Protein AF-A0A9P9EKL1-F1 (afdb_monomer_lite)

Foldseek 3Di:
DDDDDPDDDPDPPPPPDPPPPPQDPVRVVVVVVVVVVVCVVVVVVCQVVLLVVLQVVLLVLLVVLVVQLVDPPCLLVSLLVLLCCCVPALLNPPHCNLVDDPVSNLVSLVSSLVSNQSSLLVVLVVDDPPDDPCVSCVSSVVSLVVSLVSQQVSLVVSVVVVVVPPPPPPCVVVPPPDRSSSCRRSPLNVVLSVLSVVLVVLLNVLCVVCVPVDDPVVSLVVSQVVCVVVVGDHDRSCCVSPPPPPVVPD

pLDDT: mean 77.64, std 18.32, range [33.09, 96.25]

Sequence (250 aa):
MPRFHHEYYDSIPHSPRPLRLGLSPTETNLARQNAECYAQFSGLDQIPRIYQTLIQHTASFADSVKQLTRLPQSFQHAAALLVDFTINVLLGPNSCFHHMLNGQRAHIYWLLDEAMLHVCLDEWEKLDDTTSWLESIEPLVAKLVVGIAVSGHMADENYTALLQKDMPTILSVVREDCYSSNLWYFEKSRRFLEESVEMYGVRSKVNGCVQGRLPREIVDIVVDEVLIHEKGVPGSLRSRYMPKGKAAMK

Secondary structure (DSSP, 8-state):
-------S-S----PPPP---PPPHHHHHHHHHHHHHHHHHTTGGGHHHHHHHHHHHHHHHHHHHHHHTTSTT-HHHHHHHHHHIIIIIISSTT-GGGGS-HHHHHHHHHHHHHHHHHHHHHHHHH--TTS-HHHHHHHHHHHHHHHHHHHHHHHHHHHHHHHTTS-TTTTTTSTTTS--HHHHTTHHHHHHHHHHHHHHHHHHHHHHHHTT-S-HHHHHHHHHHHHHHHT---S-HHHHHS--GGGGG-

Radius of gyration: 26.46 Å; chains: 1; bounding box: 66×37×85 Å

Organism: NCBI:txid256645

Structure (mmCIF, N/CA/C/O backbone):
data_AF-A0A9P9EKL1-F1
#
_entry.id   AF-A0A9P9EKL1-F1
#
loop_
_atom_site.group_PDB
_atom_site.id
_atom_site.type_symbol
_atom_site.label_atom_id
_atom_site.label_alt_id
_atom_site.label_comp_id
_atom_site.label_asym_id
_atom_site.label_entity_id
_atom_site.label_seq_id
_atom_site.pdbx_PDB_ins_code
_atom_site.Cartn_x
_atom_site.Cartn_y
_atom_site.Cartn_z
_atom_site.occupancy
_atom_site.B_iso_or_equiv
_atom_site.auth_seq_id
_atom_site.auth_comp_id
_atom_site.auth_asym_id
_atom_site.auth_atom_id
_atom_site.pdbx_PDB_model_num
ATOM 1 N N . MET A 1 1 ? 43.287 -8.406 44.230 1.00 41.69 1 MET A N 1
ATOM 2 C CA . MET A 1 1 ? 42.652 -7.848 45.446 1.00 41.69 1 MET A CA 1
ATOM 3 C C . MET A 1 1 ? 42.554 -6.347 45.240 1.00 41.69 1 MET A C 1
ATOM 5 O O . MET A 1 1 ? 43.564 -5.767 44.869 1.00 41.69 1 MET A O 1
ATOM 9 N N . PRO A 1 2 ? 41.342 -5.783 45.309 1.00 33.16 2 PRO A N 1
ATOM 10 C CA . PRO A 1 2 ? 40.700 -5.529 46.593 1.00 33.16 2 PRO A CA 1
ATOM 11 C C . PRO A 1 2 ? 39.385 -6.290 46.773 1.00 33.16 2 PRO A C 1
ATOM 13 O O . PRO A 1 2 ? 38.649 -6.549 45.827 1.00 33.16 2 PRO A O 1
ATOM 16 N N . ARG A 1 3 ? 39.156 -6.680 48.028 1.00 40.62 3 ARG A N 1
ATOM 17 C CA . ARG A 1 3 ? 37.912 -7.226 48.565 1.00 40.62 3 ARG A CA 1
ATOM 18 C C . ARG A 1 3 ? 36.935 -6.070 48.755 1.00 40.62 3 ARG A C 1
ATOM 20 O O . ARG A 1 3 ? 37.278 -5.125 49.457 1.00 40.62 3 ARG A O 1
ATOM 27 N N . PHE A 1 4 ? 35.732 -6.181 48.207 1.00 34.66 4 PHE A N 1
ATOM 28 C CA . PHE A 1 4 ? 34.594 -5.399 48.675 1.00 34.66 4 PHE A CA 1
ATOM 29 C C . PHE A 1 4 ? 33.510 -6.360 49.152 1.00 34.66 4 PHE A C 1
ATOM 31 O O . PHE A 1 4 ? 32.894 -7.080 48.376 1.00 34.66 4 PHE A O 1
ATOM 38 N N . HIS A 1 5 ? 33.438 -6.415 50.479 1.00 35.66 5 HIS A N 1
ATOM 39 C CA . HIS A 1 5 ? 32.386 -6.893 51.364 1.00 35.66 5 HIS A CA 1
ATOM 40 C C . HIS A 1 5 ? 31.080 -7.369 50.701 1.00 35.66 5 HIS A C 1
ATOM 42 O O . HIS A 1 5 ? 30.232 -6.578 50.297 1.00 35.66 5 HIS A O 1
ATOM 48 N N . HIS A 1 6 ? 30.897 -8.692 50.707 1.00 39.91 6 HIS A N 1
ATOM 49 C CA . HIS A 1 6 ? 29.591 -9.304 50.934 1.00 39.91 6 HIS A CA 1
ATOM 50 C C . HIS A 1 6 ? 29.197 -9.011 52.378 1.00 39.91 6 HIS A C 1
ATOM 52 O O . HIS A 1 6 ? 29.805 -9.594 53.261 1.00 39.91 6 HIS A O 1
ATOM 58 N N . GLU A 1 7 ? 28.260 -8.094 52.601 1.00 40.28 7 GLU A N 1
ATOM 59 C CA . GLU A 1 7 ? 27.460 -7.946 53.830 1.00 40.28 7 GLU A CA 1
ATOM 60 C C . GLU A 1 7 ? 26.719 -6.612 53.710 1.00 40.28 7 GLU A C 1
ATOM 62 O O . GLU A 1 7 ? 27.273 -5.596 54.090 1.00 40.28 7 GLU A O 1
ATOM 67 N N . TYR A 1 8 ? 25.539 -6.582 53.077 1.00 38.28 8 TYR A N 1
ATOM 68 C CA . TYR A 1 8 ? 24.487 -5.556 53.271 1.00 38.28 8 TYR A CA 1
ATOM 69 C C . TYR A 1 8 ? 23.270 -5.861 52.371 1.00 38.28 8 TYR A C 1
ATOM 71 O O . TYR A 1 8 ? 22.828 -5.028 51.590 1.00 38.28 8 TYR A O 1
ATOM 79 N N . TYR A 1 9 ? 22.728 -7.082 52.429 1.00 34.53 9 TYR A N 1
ATOM 80 C CA . TYR A 1 9 ? 21.387 -7.372 51.881 1.00 34.53 9 TYR A CA 1
ATOM 81 C C . TYR A 1 9 ? 20.559 -8.325 52.760 1.00 34.53 9 TYR A C 1
ATOM 83 O O . TYR A 1 9 ? 19.501 -8.780 52.343 1.00 34.53 9 TYR A O 1
ATOM 91 N N . ASP A 1 10 ? 20.971 -8.559 54.008 1.00 38.25 10 ASP A N 1
ATOM 92 C CA . ASP A 1 10 ? 20.169 -9.298 54.988 1.00 38.25 10 ASP A CA 1
ATOM 93 C C . ASP A 1 10 ? 19.417 -8.325 55.892 1.00 38.25 10 ASP A C 1
ATOM 95 O O . ASP A 1 10 ? 19.785 -8.137 57.048 1.00 38.25 10 ASP A O 1
ATOM 99 N N . SER A 1 11 ? 18.411 -7.635 55.342 1.00 43.53 11 SER A N 1
ATOM 100 C CA . SER A 1 11 ? 17.228 -7.115 56.065 1.00 43.53 11 SER A CA 1
ATOM 101 C C . SER A 1 11 ? 16.395 -6.172 55.188 1.00 43.53 11 SER A C 1
ATOM 103 O O . SER A 1 11 ? 16.210 -4.996 55.488 1.00 43.53 11 SER A O 1
ATOM 105 N N . ILE A 1 12 ? 15.814 -6.701 54.108 1.00 37.09 12 ILE A N 1
ATOM 106 C CA . ILE A 1 12 ? 14.564 -6.122 53.601 1.00 37.09 12 ILE A CA 1
ATOM 107 C C . ILE A 1 12 ? 13.452 -6.797 54.410 1.00 37.09 12 ILE A C 1
ATOM 109 O O . ILE A 1 12 ? 13.316 -8.020 54.308 1.00 37.09 12 ILE A O 1
ATOM 113 N N . PRO A 1 13 ? 12.677 -6.074 55.240 1.00 38.78 13 PRO A N 1
ATOM 114 C CA . PRO A 1 13 ? 11.534 -6.677 55.904 1.00 38.78 13 PRO A CA 1
ATOM 115 C C . PRO A 1 13 ? 10.632 -7.247 54.813 1.00 38.78 13 PRO A C 1
ATOM 117 O O . PRO A 1 13 ? 10.231 -6.524 53.899 1.00 38.78 13 PRO A O 1
ATOM 120 N N . HIS A 1 14 ? 10.370 -8.556 54.873 1.00 37.94 14 HIS A N 1
ATOM 121 C CA . HIS A 1 14 ? 9.409 -9.205 53.997 1.00 37.94 14 HIS A CA 1
ATOM 122 C C . HIS A 1 14 ? 8.114 -8.401 54.055 1.00 37.94 14 HIS A C 1
ATOM 124 O O . HIS A 1 14 ? 7.400 -8.429 55.057 1.00 37.94 14 HIS A O 1
ATOM 130 N N . SER A 1 15 ? 7.841 -7.656 52.983 1.00 35.53 15 SER A N 1
ATOM 131 C CA . SER A 1 15 ? 6.551 -7.020 52.788 1.00 35.53 15 SER A CA 1
ATOM 132 C C . SER A 1 15 ? 5.508 -8.126 52.960 1.00 35.53 15 SER A C 1
ATOM 134 O O . SER A 1 15 ? 5.674 -9.191 52.345 1.00 35.53 15 SER A O 1
ATOM 136 N N . PRO A 1 16 ? 4.514 -7.968 53.852 1.00 39.78 16 PRO A N 1
ATOM 137 C CA . PRO A 1 16 ? 3.531 -9.010 54.072 1.00 39.78 16 PRO A CA 1
ATOM 138 C C . PRO A 1 16 ? 2.920 -9.338 52.715 1.00 39.78 16 PRO A C 1
ATOM 140 O O . PRO A 1 16 ? 2.410 -8.451 52.029 1.00 39.78 16 PRO A O 1
ATOM 143 N N . ARG A 1 17 ? 3.039 -10.607 52.298 1.00 40.53 17 ARG A N 1
ATOM 144 C CA . ARG A 1 17 ? 2.360 -11.104 51.097 1.00 40.53 17 ARG A CA 1
ATOM 145 C C . ARG A 1 17 ? 0.921 -10.598 51.179 1.00 40.53 17 ARG A C 1
ATOM 147 O O . ARG A 1 17 ? 0.293 -10.859 52.209 1.00 40.53 17 ARG A O 1
ATOM 154 N N . PRO A 1 18 ? 0.399 -9.884 50.166 1.00 41.22 18 PRO A N 1
ATOM 155 C CA . PRO A 1 18 ? -0.991 -9.478 50.199 1.00 41.22 18 PRO A CA 1
ATOM 156 C C . PRO A 1 18 ? -1.803 -10.755 50.367 1.00 41.22 18 PRO A C 1
ATOM 158 O O . PRO A 1 18 ? -1.702 -11.677 49.550 1.00 41.22 18 PRO A O 1
ATOM 161 N N . LEU A 1 19 ? -2.529 -10.844 51.482 1.00 41.00 19 LEU A N 1
ATOM 162 C CA . LEU A 1 19 ? -3.529 -11.872 51.698 1.00 41.00 19 LEU A CA 1
ATOM 163 C C . LEU A 1 19 ? -4.465 -11.777 50.496 1.00 41.00 19 LEU A C 1
ATOM 165 O O . LEU A 1 19 ? -5.273 -10.854 50.407 1.00 41.00 19 LEU A O 1
ATOM 169 N N . ARG A 1 20 ? -4.320 -12.692 49.531 1.00 47.03 20 ARG A N 1
ATOM 170 C CA . ARG A 1 20 ? -5.335 -12.912 48.505 1.00 47.03 20 ARG A CA 1
ATOM 171 C C . ARG A 1 20 ? -6.530 -13.509 49.234 1.00 47.03 20 ARG A C 1
ATOM 173 O O . ARG A 1 20 ? -6.693 -14.724 49.279 1.00 47.03 20 ARG A O 1
ATOM 180 N N . LEU A 1 21 ? -7.320 -12.642 49.860 1.00 54.34 21 LEU A N 1
ATOM 181 C CA . LEU A 1 21 ? -8.700 -12.934 50.191 1.00 54.34 21 LEU A CA 1
ATOM 182 C C . LEU A 1 21 ? -9.349 -13.295 48.857 1.00 54.34 21 LEU A C 1
ATOM 184 O O . LEU A 1 21 ? -9.511 -12.443 47.984 1.00 54.34 21 LEU A O 1
ATOM 188 N N . GLY A 1 22 ? -9.581 -14.591 48.650 1.00 57.38 22 GLY A N 1
ATOM 189 C CA . GLY A 1 22 ? -10.378 -15.048 47.527 1.00 57.38 22 GLY A CA 1
ATOM 190 C C . GLY A 1 22 ? -11.726 -14.360 47.644 1.00 57.38 22 GLY A C 1
ATOM 191 O O . GLY A 1 22 ? -12.385 -14.504 48.672 1.00 57.38 22 GLY A O 1
ATOM 192 N N . LEU A 1 23 ? -12.081 -13.567 46.634 1.00 61.28 23 LEU A N 1
ATOM 193 C CA . LEU A 1 23 ? -13.380 -12.911 46.580 1.00 61.28 23 LEU A CA 1
ATOM 194 C C . LEU A 1 23 ? -14.449 -13.979 46.788 1.00 61.28 23 LEU A C 1
ATOM 196 O O . LEU A 1 23 ? -14.433 -15.029 46.136 1.00 61.28 23 LEU A O 1
ATOM 200 N N . SER A 1 24 ? -15.373 -13.724 47.706 1.00 75.12 24 SER A N 1
ATOM 201 C CA . SER A 1 24 ? -16.544 -14.571 47.851 1.00 75.12 24 SER A CA 1
ATOM 202 C C . SER A 1 24 ? -17.307 -14.629 46.515 1.00 75.12 24 SER A C 1
ATOM 204 O O . SER A 1 24 ? -17.196 -13.721 45.676 1.00 75.12 24 SER A O 1
ATOM 206 N N . PRO A 1 25 ? -18.114 -15.676 46.279 1.00 76.12 25 PRO A N 1
ATOM 207 C CA . PRO A 1 25 ? -18.938 -15.764 45.074 1.00 76.12 25 PRO A CA 1
ATOM 208 C C . PRO A 1 25 ? -19.798 -14.509 44.859 1.00 76.12 25 PRO A 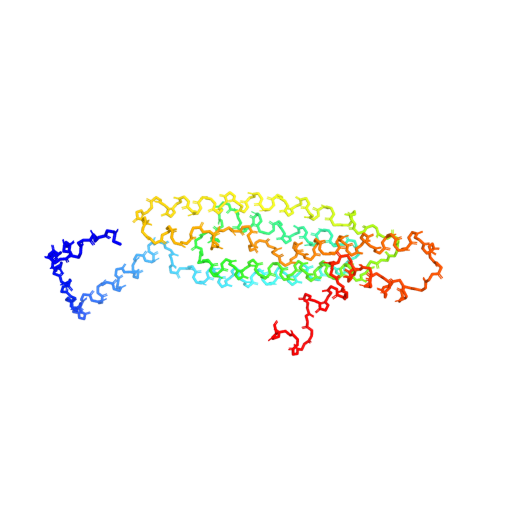C 1
ATOM 210 O O . PRO A 1 25 ? -19.973 -14.056 43.730 1.00 76.12 25 PRO A O 1
ATOM 213 N N . THR A 1 26 ? -20.270 -13.903 45.950 1.00 75.88 26 THR A N 1
ATOM 214 C CA . THR A 1 26 ? -21.065 -12.671 45.956 1.00 75.88 26 THR A CA 1
ATOM 215 C C . THR A 1 26 ? -20.256 -11.454 45.505 1.00 75.88 26 THR A C 1
ATOM 217 O O . THR A 1 26 ? -20.720 -10.695 44.658 1.00 75.88 26 THR A O 1
ATOM 220 N N . GLU A 1 27 ? -19.030 -11.285 46.005 1.00 75.38 27 GLU A N 1
ATOM 221 C CA . GLU A 1 27 ? -18.144 -10.175 45.619 1.00 75.38 27 GLU A CA 1
ATOM 222 C C . GLU A 1 27 ? -17.671 -10.300 44.167 1.00 75.38 27 GLU A C 1
ATOM 224 O O . GLU A 1 27 ? -17.586 -9.304 43.452 1.00 75.38 27 GLU A O 1
ATOM 229 N N . THR A 1 28 ? -17.443 -11.527 43.696 1.00 76.00 28 THR A N 1
ATOM 230 C CA . THR A 1 28 ? -17.096 -11.795 42.292 1.00 76.00 28 THR A CA 1
ATOM 231 C C . THR A 1 28 ? -18.265 -11.440 41.366 1.00 76.00 28 THR A C 1
ATOM 233 O O . THR A 1 28 ? -18.070 -10.858 40.299 1.00 76.00 28 THR A O 1
ATOM 236 N N . ASN A 1 29 ? -19.498 -11.745 41.781 1.00 80.50 29 ASN A N 1
ATOM 237 C CA . ASN A 1 29 ? -20.696 -11.443 41.000 1.00 80.50 29 ASN A CA 1
ATOM 238 C C . ASN A 1 29 ? -20.993 -9.933 40.967 1.00 80.50 29 ASN A C 1
ATOM 240 O O . ASN A 1 29 ? -21.319 -9.406 39.907 1.00 80.50 29 ASN A O 1
ATOM 244 N N . LEU A 1 30 ? -20.799 -9.228 42.087 1.00 77.12 30 LEU A N 1
ATOM 245 C CA . LEU A 1 30 ? -20.884 -7.764 42.158 1.00 77.12 30 LEU A CA 1
ATOM 246 C C . LEU A 1 30 ? -19.821 -7.081 41.291 1.00 77.12 30 LEU A C 1
ATOM 248 O O . LEU A 1 30 ? -20.141 -6.159 40.547 1.00 77.12 30 LEU A O 1
ATOM 252 N N . ALA A 1 31 ? -18.570 -7.548 41.333 1.00 74.25 31 ALA A N 1
ATOM 253 C CA . ALA A 1 31 ? -17.506 -7.019 40.481 1.00 74.25 31 ALA A CA 1
ATOM 254 C C . ALA A 1 31 ? -17.825 -7.208 38.989 1.00 74.25 31 ALA A C 1
ATOM 256 O O . ALA A 1 31 ? -17.645 -6.281 38.200 1.00 74.25 31 ALA A O 1
ATOM 257 N N . ARG A 1 32 ? -18.363 -8.375 38.610 1.00 77.06 32 ARG A N 1
ATOM 258 C CA . ARG A 1 32 ? -18.820 -8.650 37.241 1.00 77.06 32 ARG A CA 1
ATOM 259 C C . ARG A 1 32 ? -19.976 -7.734 36.828 1.0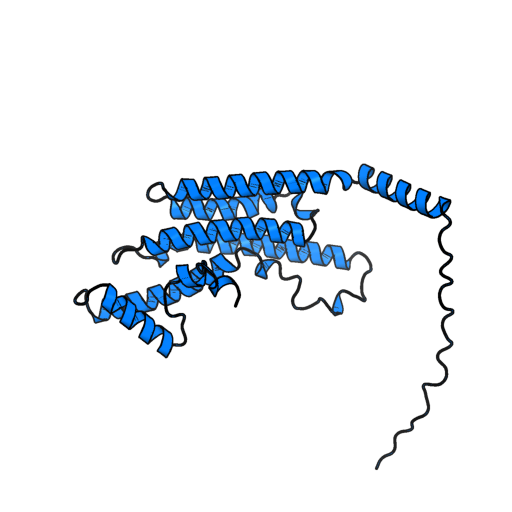0 77.06 32 ARG A C 1
ATOM 261 O O . ARG A 1 32 ? -19.902 -7.134 35.764 1.00 77.06 32 ARG A O 1
ATOM 268 N N . GLN A 1 33 ? -21.001 -7.581 37.666 1.00 80.25 33 GLN A N 1
ATOM 269 C CA . GLN A 1 33 ? -22.140 -6.694 37.392 1.00 80.25 33 GLN A CA 1
ATOM 270 C C . GLN A 1 33 ? -21.719 -5.228 37.272 1.00 80.25 33 GLN A C 1
ATOM 272 O O . GLN A 1 33 ? -22.174 -4.531 36.371 1.00 80.25 33 GLN A O 1
ATOM 277 N N . ASN A 1 34 ? -20.816 -4.762 38.135 1.00 77.38 34 ASN A N 1
ATOM 278 C CA . ASN A 1 34 ? -20.280 -3.405 38.058 1.00 77.38 34 ASN A CA 1
ATOM 279 C C . ASN A 1 34 ? -19.464 -3.198 36.778 1.00 77.38 34 ASN A C 1
ATOM 281 O O . ASN A 1 34 ? -19.585 -2.148 36.153 1.00 77.38 34 ASN A O 1
ATOM 285 N N . ALA A 1 35 ? -18.678 -4.195 36.362 1.00 70.75 35 ALA A N 1
ATOM 286 C CA . ALA A 1 35 ? -17.953 -4.153 35.096 1.00 70.75 35 ALA A CA 1
ATOM 287 C C . ALA A 1 35 ? -18.904 -4.144 33.884 1.00 70.75 35 ALA A C 1
ATOM 289 O O . ALA A 1 35 ? -18.685 -3.376 32.953 1.00 70.75 35 ALA A O 1
ATOM 290 N N . GLU A 1 36 ? -19.977 -4.940 33.910 1.00 71.12 36 GLU A N 1
ATOM 291 C CA . GLU A 1 36 ? -21.012 -4.973 32.865 1.00 71.12 36 GLU A CA 1
ATOM 292 C C . GLU A 1 36 ? -21.777 -3.645 32.776 1.00 71.12 36 GLU A C 1
ATOM 294 O O . GLU A 1 36 ? -21.891 -3.077 31.690 1.00 71.12 36 GLU A O 1
ATOM 299 N N . CYS A 1 37 ? -22.228 -3.099 33.910 1.00 74.00 37 CYS A N 1
ATOM 300 C CA . CYS A 1 37 ? -22.855 -1.778 33.973 1.00 74.00 37 CYS A CA 1
ATOM 301 C C . CYS A 1 37 ? -21.902 -0.694 33.472 1.00 74.00 37 CYS A C 1
ATOM 303 O O . CYS A 1 37 ? -22.285 0.123 32.640 1.00 74.00 37 CYS A O 1
ATOM 305 N N . TYR A 1 38 ? -20.651 -0.687 33.941 1.00 68.06 38 TYR A N 1
ATOM 306 C CA . TYR A 1 38 ? -19.662 0.288 33.497 1.00 68.06 38 TYR A CA 1
ATOM 307 C C . TYR A 1 38 ? -19.437 0.197 31.987 1.00 68.06 38 TYR A C 1
ATOM 309 O O . TYR A 1 38 ? -19.448 1.229 31.321 1.00 68.06 38 TYR A O 1
ATOM 317 N N . ALA A 1 39 ? -19.300 -1.012 31.434 1.00 66.06 39 ALA A N 1
ATOM 318 C CA . ALA A 1 39 ? -19.143 -1.229 29.999 1.00 66.06 39 ALA A CA 1
ATOM 319 C C . ALA A 1 39 ? -20.343 -0.709 29.190 1.00 66.06 39 ALA A C 1
ATOM 321 O O . ALA A 1 39 ? -20.132 -0.082 28.157 1.00 66.06 39 ALA A O 1
ATOM 322 N N . GLN A 1 40 ? -21.574 -0.894 29.677 1.00 73.81 40 GLN A N 1
ATOM 323 C CA . GLN A 1 40 ? -22.785 -0.345 29.051 1.00 73.81 40 GLN A CA 1
ATOM 324 C C . GLN A 1 40 ? -22.842 1.186 29.130 1.00 73.81 40 GLN A C 1
ATOM 326 O O . GLN A 1 40 ? -23.100 1.847 28.127 1.00 73.81 40 GLN A O 1
ATOM 331 N N . PHE A 1 41 ? -22.558 1.775 30.297 1.00 68.56 41 PHE A N 1
ATOM 332 C CA . PHE A 1 41 ? -22.554 3.234 30.474 1.00 68.56 41 PHE A CA 1
ATOM 333 C C . PHE A 1 41 ? -21.480 3.931 29.636 1.00 68.56 41 PHE A C 1
ATOM 335 O O . PHE A 1 41 ? -21.677 5.062 29.199 1.00 68.56 41 PHE A O 1
ATOM 342 N N . SER A 1 42 ? -20.350 3.262 29.416 1.00 66.44 42 SER A N 1
ATOM 343 C CA . SER A 1 42 ? -19.239 3.769 28.607 1.00 66.44 42 SER A CA 1
ATOM 344 C C . S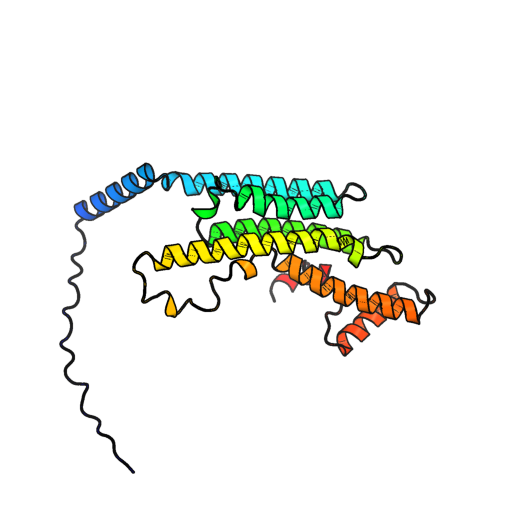ER A 1 42 ? -19.334 3.389 27.124 1.00 66.44 42 SER A C 1
ATOM 346 O O . SER A 1 42 ? -18.471 3.790 26.346 1.00 66.44 42 SER A O 1
ATOM 348 N N . GLY A 1 43 ? -20.359 2.627 26.717 1.00 69.75 43 GLY A N 1
ATOM 349 C CA . GLY A 1 43 ? -20.535 2.136 25.344 1.00 69.75 43 GLY A CA 1
ATOM 350 C C . GLY A 1 43 ? -19.476 1.120 24.889 1.00 69.75 43 GLY A C 1
ATOM 351 O O . GLY A 1 43 ? -19.401 0.791 23.703 1.00 69.75 43 GLY A O 1
ATOM 352 N N . LEU A 1 44 ? -18.645 0.613 25.807 1.00 67.69 44 LEU A N 1
ATOM 353 C CA . LEU A 1 44 ? -17.590 -0.365 25.525 1.00 67.69 44 LEU A CA 1
ATOM 354 C C . LEU A 1 44 ? -18.166 -1.722 25.090 1.00 67.69 44 LEU A C 1
ATOM 356 O O . LEU A 1 44 ? -17.519 -2.458 24.346 1.00 67.69 44 LEU A O 1
ATOM 360 N N . ASP A 1 45 ? -19.391 -2.044 25.509 1.00 74.88 45 ASP A N 1
ATOM 361 C CA . ASP A 1 45 ? -20.126 -3.247 25.103 1.00 74.88 45 ASP A CA 1
ATOM 362 C C . ASP A 1 45 ? -20.454 -3.272 23.598 1.00 74.88 45 ASP A C 1
ATOM 364 O O . ASP A 1 45 ? -20.618 -4.342 23.005 1.00 74.88 45 ASP A O 1
ATOM 368 N N . GLN A 1 46 ? -20.489 -2.103 22.953 1.00 81.06 46 GLN A N 1
ATOM 369 C CA . GLN A 1 46 ? -20.750 -1.969 21.521 1.00 81.06 46 GLN A CA 1
ATOM 370 C C . GLN A 1 46 ? -19.485 -2.129 20.667 1.00 81.06 46 GLN A C 1
ATOM 372 O O . GLN A 1 46 ? -19.598 -2.459 19.484 1.00 81.06 46 GLN A O 1
ATOM 377 N N . ILE A 1 47 ? -18.285 -1.964 21.242 1.00 79.75 47 ILE A N 1
ATOM 378 C CA . ILE A 1 47 ? -17.006 -1.993 20.507 1.00 79.75 47 ILE A CA 1
ATOM 379 C C . ILE A 1 47 ? -16.822 -3.271 19.676 1.00 79.75 47 ILE A C 1
ATOM 381 O O . ILE A 1 47 ? -16.454 -3.142 18.509 1.00 79.75 47 ILE A O 1
ATOM 385 N N . PRO A 1 48 ? -17.100 -4.494 20.177 1.00 83.62 48 PRO A N 1
ATOM 386 C CA . PRO A 1 48 ? -16.956 -5.703 19.366 1.00 83.62 48 PRO A CA 1
ATOM 387 C C . PRO A 1 48 ? -17.840 -5.697 18.113 1.00 83.62 48 PRO A C 1
ATOM 389 O O . PRO A 1 48 ? -17.386 -6.089 17.039 1.00 83.62 48 PRO A O 1
ATOM 392 N N . ARG A 1 49 ? -19.085 -5.210 18.231 1.00 87.75 49 ARG A N 1
ATOM 393 C CA . ARG A 1 49 ? -20.018 -5.097 17.099 1.00 87.75 49 ARG A CA 1
ATOM 394 C C . ARG A 1 49 ? -19.562 -4.024 16.118 1.00 87.75 49 ARG A C 1
ATOM 396 O O . ARG A 1 49 ? -19.536 -4.270 14.919 1.00 87.75 49 ARG A O 1
ATOM 403 N N . ILE A 1 50 ? -19.164 -2.860 16.628 1.00 86.75 50 ILE A N 1
ATOM 404 C CA . ILE A 1 50 ? -18.651 -1.749 15.820 1.00 86.75 50 ILE A CA 1
ATOM 405 C C . ILE A 1 50 ? -17.402 -2.183 15.041 1.00 86.75 50 ILE A C 1
ATOM 407 O O . ILE A 1 50 ? -17.316 -1.943 13.840 1.00 86.75 50 ILE A O 1
ATOM 411 N N . TYR A 1 51 ? -16.470 -2.880 15.694 1.00 90.38 51 TYR A N 1
ATOM 412 C CA . TYR A 1 51 ? -15.282 -3.449 15.058 1.00 90.38 51 TYR A CA 1
ATOM 413 C C . TYR A 1 51 ? -15.636 -4.446 13.953 1.00 90.38 51 TYR A C 1
ATOM 415 O O . TYR A 1 51 ? -15.097 -4.353 12.851 1.00 90.38 51 TYR A O 1
ATOM 423 N N . GLN A 1 52 ? -16.563 -5.371 14.218 1.00 90.88 52 GLN A N 1
ATOM 424 C CA . GLN A 1 52 ? -17.007 -6.345 13.223 1.00 90.88 52 GLN A CA 1
ATOM 425 C C . GLN A 1 52 ? -17.597 -5.658 11.984 1.00 90.88 52 GLN A C 1
ATOM 427 O O . GLN A 1 52 ? -17.219 -5.991 10.861 1.00 90.88 52 GLN A O 1
ATOM 432 N N . THR A 1 53 ? -18.465 -4.667 12.187 1.00 91.81 53 THR A N 1
ATOM 433 C CA . THR A 1 53 ? -19.040 -3.854 11.110 1.00 91.81 53 THR A CA 1
ATOM 434 C C . THR A 1 53 ? -17.951 -3.106 10.340 1.00 91.81 53 THR A C 1
ATOM 436 O O . THR A 1 53 ? -17.919 -3.159 9.112 1.00 91.81 53 THR A O 1
ATOM 439 N N . LEU A 1 54 ? -17.013 -2.458 11.039 1.00 91.31 54 LEU A N 1
ATOM 440 C CA . LEU A 1 54 ? -15.927 -1.711 10.405 1.00 91.31 54 LEU A CA 1
ATOM 441 C C . LEU A 1 54 ? -15.024 -2.614 9.560 1.00 91.31 54 LEU A C 1
ATOM 443 O O . LEU A 1 54 ? -14.669 -2.232 8.448 1.00 91.31 54 LEU A O 1
ATOM 447 N N . ILE A 1 55 ? -14.690 -3.817 10.033 1.00 94.25 55 ILE A N 1
ATOM 448 C CA . ILE A 1 55 ? -13.928 -4.791 9.240 1.00 94.25 55 ILE A CA 1
ATOM 449 C C . ILE A 1 55 ? -14.681 -5.204 7.989 1.00 94.25 55 ILE A C 1
ATOM 451 O O . ILE A 1 55 ? -14.092 -5.211 6.913 1.00 94.25 55 ILE A O 1
ATOM 455 N N . GLN A 1 56 ? -15.965 -5.543 8.109 1.00 93.50 56 GLN A N 1
ATOM 456 C CA . GLN A 1 56 ? -16.763 -5.967 6.959 1.00 93.50 56 GLN A CA 1
ATOM 457 C C . GLN A 1 56 ? -16.824 -4.864 5.901 1.00 93.50 56 GLN A C 1
ATOM 459 O O . GLN A 1 56 ? -16.610 -5.127 4.718 1.00 93.50 56 GLN A O 1
ATOM 464 N N . HIS A 1 57 ? -17.029 -3.617 6.330 1.00 93.81 57 HIS A N 1
ATOM 465 C CA . HIS A 1 57 ? -16.975 -2.465 5.436 1.00 93.81 57 HIS A CA 1
ATOM 466 C C . HIS A 1 57 ? -15.585 -2.248 4.841 1.00 93.81 57 HIS A C 1
ATOM 468 O O . HIS A 1 57 ? -15.488 -1.993 3.646 1.00 93.81 57 HIS A O 1
ATOM 474 N N . THR A 1 58 ? -14.520 -2.384 5.633 1.00 95.25 58 THR A N 1
ATOM 475 C CA . THR A 1 58 ? -13.138 -2.222 5.156 1.00 95.25 58 THR A CA 1
ATOM 476 C C . THR A 1 58 ? -12.795 -3.275 4.105 1.00 95.25 58 THR A C 1
ATOM 478 O O . THR A 1 58 ? -12.249 -2.934 3.061 1.00 95.25 58 THR A O 1
ATOM 481 N N . ALA A 1 59 ? -13.168 -4.537 4.331 1.00 94.69 59 ALA A N 1
ATOM 482 C CA . ALA A 1 59 ? -12.971 -5.620 3.373 1.00 94.69 59 ALA A CA 1
ATOM 483 C C . ALA A 1 59 ? -13.761 -5.372 2.076 1.00 94.69 59 ALA A C 1
ATOM 485 O O . ALA A 1 59 ? -13.191 -5.405 0.989 1.00 94.69 59 ALA A O 1
ATOM 486 N N . SER A 1 60 ? -15.048 -5.021 2.184 1.00 95.62 60 SER A N 1
ATOM 487 C CA . SER A 1 60 ? -15.878 -4.693 1.017 1.00 95.62 60 SER A CA 1
ATOM 488 C C . SER A 1 60 ? -15.350 -3.482 0.242 1.00 95.62 60 SER A C 1
ATOM 490 O O . SER A 1 60 ? -15.436 -3.443 -0.988 1.00 95.62 60 SER A O 1
ATOM 492 N N . PHE A 1 61 ? -14.823 -2.480 0.946 1.00 96.25 61 PHE A N 1
ATOM 493 C CA . PHE A 1 61 ? -14.202 -1.306 0.348 1.00 96.25 61 PHE A CA 1
ATOM 494 C C . PHE A 1 61 ? -12.912 -1.680 -0.389 1.00 96.25 61 PHE A C 1
ATOM 496 O O . PHE A 1 61 ? -12.768 -1.339 -1.561 1.00 96.25 61 PHE A O 1
ATOM 503 N N . ALA A 1 62 ? -12.022 -2.443 0.249 1.00 95.19 62 ALA A N 1
ATOM 504 C CA . ALA A 1 62 ? -10.796 -2.951 -0.359 1.00 95.19 62 ALA A CA 1
ATOM 505 C C . ALA A 1 62 ? -11.078 -3.755 -1.641 1.00 95.19 62 ALA A C 1
ATOM 507 O O . ALA A 1 62 ? -10.427 -3.538 -2.664 1.00 95.19 62 ALA A O 1
ATOM 508 N N . ASP A 1 63 ? -12.087 -4.627 -1.624 1.00 93.12 63 ASP A N 1
ATOM 509 C CA . ASP A 1 63 ? -12.504 -5.384 -2.806 1.00 93.12 63 ASP A CA 1
ATOM 510 C C . ASP A 1 63 ? -13.046 -4.477 -3.917 1.00 93.12 63 ASP A C 1
ATOM 512 O O . ASP A 1 63 ? -12.745 -4.687 -5.093 1.00 93.12 63 ASP A O 1
ATOM 516 N N . SER A 1 64 ? -13.798 -3.433 -3.564 1.00 94.00 64 SER A N 1
ATOM 517 C CA . SER A 1 64 ? -14.303 -2.450 -4.532 1.00 94.00 64 SER A CA 1
ATOM 518 C C . SER A 1 64 ? -13.163 -1.656 -5.177 1.00 94.00 64 SER A C 1
ATOM 520 O O . SER A 1 64 ? -13.159 -1.453 -6.391 1.00 94.00 64 SER A O 1
ATOM 522 N N . VAL A 1 65 ? -12.147 -1.271 -4.398 1.00 93.81 65 VAL A N 1
ATOM 523 C CA . VAL A 1 65 ? -10.933 -0.624 -4.918 1.00 93.81 65 VAL A CA 1
ATOM 524 C C . VAL A 1 65 ? -10.182 -1.558 -5.870 1.00 93.81 65 VAL A C 1
ATOM 526 O O . VAL A 1 65 ? -9.795 -1.131 -6.956 1.00 93.81 65 VAL A O 1
ATOM 529 N N . LYS A 1 66 ? -10.041 -2.848 -5.537 1.00 90.31 66 LYS A N 1
ATOM 530 C CA . LYS A 1 66 ? -9.451 -3.852 -6.445 1.00 90.31 66 LYS A CA 1
ATOM 531 C C . LYS A 1 66 ? -10.250 -4.030 -7.741 1.00 90.31 66 LYS A C 1
ATOM 533 O O . LYS A 1 66 ? -9.688 -4.394 -8.766 1.00 90.31 66 LYS A O 1
ATOM 538 N N . GLN A 1 67 ? -11.564 -3.819 -7.727 1.00 89.50 67 GLN A N 1
ATOM 539 C CA . GLN A 1 67 ? -12.353 -3.821 -8.963 1.00 89.50 67 GLN A CA 1
ATOM 540 C C . GLN A 1 67 ? -12.109 -2.555 -9.787 1.00 89.50 67 GLN A C 1
ATOM 542 O O . GLN A 1 67 ? -12.059 -2.634 -11.015 1.00 89.50 67 GLN A O 1
ATOM 547 N N . LEU A 1 68 ? -11.913 -1.413 -9.123 1.00 90.00 68 LEU A N 1
ATOM 548 C CA . LEU A 1 68 ? -11.650 -0.129 -9.766 1.00 90.00 68 LEU A CA 1
ATOM 549 C C . LEU A 1 68 ? -10.368 -0.155 -10.605 1.00 90.00 68 LEU A C 1
ATOM 551 O O . LEU A 1 68 ? -10.375 0.385 -11.705 1.00 90.00 68 LEU A O 1
ATOM 555 N N . THR A 1 69 ? -9.318 -0.848 -10.146 1.00 89.69 69 THR A N 1
ATOM 556 C CA . THR A 1 69 ? -8.026 -0.970 -10.861 1.00 89.69 69 THR A CA 1
ATOM 557 C C . THR A 1 69 ? -8.117 -1.656 -12.227 1.00 89.69 69 THR A C 1
ATOM 559 O O . THR A 1 69 ? -7.165 -1.619 -13.012 1.00 89.69 69 THR A O 1
ATOM 562 N N . ARG A 1 70 ? -9.253 -2.296 -12.534 1.00 88.00 70 ARG A N 1
ATOM 563 C CA . ARG A 1 70 ? -9.534 -2.881 -13.854 1.00 88.00 70 ARG A CA 1
ATOM 564 C C . ARG A 1 70 ? -9.872 -1.822 -14.900 1.00 88.00 70 ARG A C 1
ATOM 566 O O . ARG A 1 70 ? -9.821 -2.116 -16.091 1.00 88.00 70 ARG A O 1
ATOM 573 N N . LEU A 1 71 ? -10.242 -0.615 -14.473 1.00 89.25 71 LEU A N 1
ATOM 574 C CA . LEU A 1 71 ? -10.504 0.502 -15.370 1.00 89.25 71 LEU A CA 1
ATOM 575 C C . LEU A 1 71 ? -9.179 1.108 -15.868 1.00 89.25 71 LEU A C 1
ATOM 577 O O . LEU A 1 71 ? -8.205 1.147 -15.109 1.00 89.25 71 LEU A O 1
ATOM 581 N N . PRO A 1 72 ? -9.120 1.623 -17.107 1.00 85.81 72 PRO A N 1
ATOM 582 C CA . PRO A 1 72 ? -7.932 2.308 -17.610 1.00 85.81 72 PRO A CA 1
ATOM 583 C C . PRO A 1 72 ? -7.563 3.512 -16.734 1.00 85.81 72 PRO A C 1
ATOM 585 O O . PRO A 1 72 ? -8.451 4.237 -16.292 1.00 85.81 72 PRO A O 1
ATOM 588 N N . GLN A 1 73 ? -6.261 3.730 -16.509 1.00 85.31 73 GLN A N 1
ATOM 589 C CA . GLN A 1 73 ? -5.720 4.909 -15.803 1.00 85.31 73 GLN A CA 1
ATOM 590 C C . GLN A 1 73 ? -6.291 5.133 -14.387 1.00 85.31 73 GLN A C 1
ATOM 592 O O . GLN A 1 73 ? -6.322 6.248 -13.874 1.00 85.31 73 GLN A O 1
ATOM 597 N N . SER A 1 74 ? -6.751 4.066 -13.737 1.00 90.25 74 SER A N 1
ATOM 598 C CA . SER A 1 74 ? -7.402 4.135 -12.425 1.00 90.25 74 SER A CA 1
ATOM 599 C C . SER A 1 74 ? -6.451 3.909 -11.251 1.00 90.25 74 SER A C 1
ATOM 601 O O . SER A 1 74 ? -6.839 4.172 -10.115 1.00 90.25 74 SER A O 1
ATOM 603 N N . PHE A 1 75 ? -5.218 3.455 -11.503 1.00 91.88 75 PHE A N 1
ATOM 604 C CA . PHE A 1 75 ? -4.235 3.085 -10.481 1.00 91.88 75 PHE A CA 1
ATOM 605 C C . PHE A 1 75 ? -4.052 4.159 -9.405 1.00 91.88 75 PHE A C 1
ATOM 607 O O . PHE A 1 75 ? -4.276 3.894 -8.222 1.00 91.88 75 PHE A O 1
ATOM 614 N N . GLN A 1 76 ? -3.700 5.379 -9.820 1.00 89.69 76 GLN A N 1
ATOM 615 C CA . GLN A 1 76 ? -3.412 6.477 -8.897 1.00 89.69 76 GLN A CA 1
ATOM 616 C C . GLN A 1 76 ? -4.620 6.784 -8.017 1.00 89.69 76 GLN A C 1
ATOM 618 O O . GLN A 1 76 ? -4.490 6.925 -6.804 1.00 89.69 76 GLN A O 1
ATOM 623 N N . HIS A 1 77 ? -5.808 6.833 -8.620 1.00 91.00 77 HIS A N 1
ATOM 624 C CA . HIS A 1 77 ? -7.042 7.099 -7.898 1.00 91.00 77 HIS A CA 1
ATOM 625 C C . HIS A 1 77 ? -7.397 5.957 -6.934 1.00 91.00 77 HIS A C 1
ATOM 627 O O . HIS A 1 77 ? -7.680 6.210 -5.766 1.00 91.00 77 HIS A O 1
ATOM 633 N N . ALA A 1 78 ? -7.315 4.704 -7.385 1.00 93.50 78 ALA A N 1
ATOM 634 C CA . ALA A 1 78 ? -7.596 3.518 -6.581 1.00 93.50 78 ALA A CA 1
ATOM 635 C C . ALA A 1 78 ? -6.681 3.425 -5.350 1.00 93.50 78 ALA A C 1
ATOM 637 O O . ALA A 1 78 ? -7.164 3.274 -4.228 1.00 93.50 78 ALA A O 1
ATOM 638 N N . ALA A 1 79 ? -5.367 3.576 -5.535 1.00 91.75 79 ALA A N 1
ATOM 639 C CA . ALA A 1 79 ? -4.413 3.546 -4.431 1.00 91.75 79 ALA A CA 1
ATOM 640 C C . ALA A 1 79 ? -4.614 4.738 -3.478 1.00 91.75 79 ALA A C 1
ATOM 642 O O . ALA A 1 79 ? -4.579 4.582 -2.257 1.00 91.75 79 ALA A O 1
ATOM 643 N N . ALA A 1 80 ? -4.901 5.923 -4.025 1.00 91.62 80 ALA A N 1
ATOM 644 C CA . ALA A 1 80 ? -5.161 7.121 -3.240 1.00 91.62 80 ALA A CA 1
ATOM 645 C C . ALA A 1 80 ? -6.428 7.015 -2.373 1.00 91.62 80 ALA A C 1
ATOM 647 O O . ALA A 1 80 ? -6.440 7.573 -1.276 1.00 91.62 80 ALA A O 1
ATOM 648 N N . LEU A 1 81 ? -7.461 6.293 -2.822 1.00 95.56 81 LEU A N 1
ATOM 649 C CA . LEU A 1 81 ? -8.679 6.048 -2.041 1.00 95.56 81 LEU A CA 1
ATOM 650 C C . LEU A 1 81 ? -8.401 5.231 -0.772 1.00 95.56 81 LEU A C 1
ATOM 652 O O . LEU A 1 81 ? -9.021 5.484 0.258 1.00 95.56 81 LEU A O 1
ATOM 656 N N . LEU A 1 82 ? -7.460 4.283 -0.814 1.00 95.56 82 LEU A N 1
ATOM 657 C CA . LEU A 1 82 ? -7.082 3.497 0.368 1.00 95.56 82 LEU A CA 1
ATOM 658 C C . LEU A 1 82 ? -6.444 4.384 1.445 1.00 95.56 82 LEU A C 1
ATOM 660 O O . LEU A 1 82 ? -6.751 4.232 2.626 1.00 95.56 82 LEU A O 1
ATOM 664 N N . VAL A 1 83 ? -5.615 5.347 1.031 1.00 93.69 83 VAL A N 1
ATOM 665 C CA . VAL A 1 83 ? -5.027 6.355 1.929 1.00 93.69 83 VAL A CA 1
ATOM 666 C C . VAL A 1 83 ? -6.074 7.365 2.406 1.00 93.69 83 VAL A C 1
ATOM 668 O O . VAL A 1 83 ? -6.065 7.779 3.559 1.00 93.69 83 VAL A O 1
ATOM 671 N N . ASP A 1 84 ? -7.017 7.764 1.554 1.00 93.81 84 ASP A N 1
ATOM 672 C CA . ASP A 1 84 ? -8.107 8.645 1.989 1.00 93.81 84 ASP A CA 1
ATOM 673 C C . ASP A 1 84 ? -9.004 7.979 3.021 1.00 93.81 84 ASP A C 1
ATOM 675 O O . ASP A 1 84 ? -9.488 8.648 3.931 1.00 93.81 84 ASP A O 1
ATOM 679 N N . PHE A 1 85 ? -9.244 6.677 2.886 1.00 94.31 85 PHE A N 1
ATOM 680 C CA . PHE A 1 85 ? -10.049 5.933 3.839 1.00 94.31 85 PHE A CA 1
ATOM 681 C C . PHE A 1 85 ? -9.388 5.925 5.220 1.00 94.31 85 PHE A C 1
ATOM 683 O O . PHE A 1 85 ? -10.055 6.194 6.220 1.00 94.31 85 PHE A O 1
ATOM 690 N N . THR A 1 86 ? -8.073 5.696 5.301 1.00 92.00 86 THR A N 1
ATOM 691 C CA . THR A 1 86 ? -7.372 5.779 6.589 1.00 92.00 86 THR A CA 1
ATOM 692 C C . THR A 1 86 ? -7.462 7.185 7.173 1.00 92.00 86 THR A C 1
ATOM 694 O O . THR A 1 86 ? -7.881 7.325 8.316 1.00 92.00 86 THR A O 1
ATOM 697 N N . ILE A 1 87 ? -7.154 8.228 6.402 1.00 90.25 87 ILE A N 1
ATOM 698 C CA . ILE A 1 87 ? -7.118 9.608 6.906 1.00 90.25 87 ILE A CA 1
ATOM 699 C C . ILE A 1 87 ? -8.515 10.100 7.305 1.00 90.25 87 ILE A C 1
ATOM 701 O O . ILE A 1 87 ? -8.714 10.589 8.414 1.00 90.25 87 ILE A O 1
ATOM 705 N N . ASN A 1 88 ? -9.496 9.968 6.414 1.00 90.81 88 ASN A N 1
ATOM 706 C CA . ASN A 1 88 ? -10.791 10.629 6.571 1.00 90.81 88 ASN A CA 1
ATOM 707 C C . ASN A 1 88 ? -11.815 9.775 7.329 1.00 90.81 88 ASN A C 1
ATOM 709 O O . ASN A 1 88 ? -12.714 10.329 7.962 1.00 90.81 88 ASN A O 1
ATOM 713 N N . VAL A 1 89 ? -11.704 8.441 7.275 1.00 90.94 89 VAL A N 1
ATOM 714 C CA . VAL A 1 89 ? -12.664 7.525 7.917 1.00 90.94 89 VAL A CA 1
ATOM 715 C C . VAL A 1 89 ? -12.099 6.957 9.214 1.00 90.94 89 VAL A C 1
ATOM 717 O O . VAL A 1 89 ? -12.747 7.041 10.257 1.00 90.94 89 VAL A O 1
ATOM 720 N N . LEU A 1 90 ? -10.890 6.390 9.188 1.00 90.25 90 LEU A N 1
ATOM 721 C CA . LEU A 1 90 ? -10.310 5.768 10.384 1.00 90.25 90 LEU A CA 1
ATOM 722 C C . LEU A 1 90 ? -9.729 6.800 11.349 1.00 90.25 90 LEU A C 1
ATOM 724 O O . LEU A 1 90 ? -9.949 6.710 12.550 1.00 90.25 90 LEU A O 1
ATOM 728 N N . LEU A 1 91 ? -9.015 7.796 10.838 1.00 86.50 91 LEU A N 1
ATOM 729 C CA . LEU A 1 91 ? -8.374 8.829 11.651 1.00 86.50 91 LEU A CA 1
ATOM 730 C C . LEU A 1 91 ? -9.248 10.073 11.830 1.00 86.50 91 LEU A C 1
ATOM 732 O O . LEU A 1 91 ? -8.857 11.003 12.529 1.00 86.50 91 LEU A O 1
ATOM 736 N N . GLY A 1 92 ? -10.456 10.069 11.262 1.00 86.12 92 GLY A N 1
ATOM 737 C CA . GLY A 1 92 ? -11.414 11.154 11.416 1.00 86.12 92 GLY A CA 1
ATOM 738 C C . GLY A 1 92 ? -11.822 11.391 12.881 1.00 86.12 92 GLY A C 1
ATOM 739 O O . GLY A 1 92 ? -11.801 10.463 13.698 1.00 86.12 92 GLY A O 1
ATOM 740 N N . PRO A 1 93 ? -12.262 12.616 13.223 1.00 80.50 93 PRO A N 1
ATOM 741 C CA . PRO A 1 93 ? -12.558 13.021 14.603 1.00 80.50 93 PRO A CA 1
ATOM 742 C C . PRO A 1 93 ? -13.713 12.235 15.239 1.00 80.50 93 PRO A C 1
ATOM 744 O O . PRO A 1 93 ? -13.753 12.063 16.450 1.00 80.50 93 PRO A O 1
ATOM 747 N N . ASN A 1 94 ? -14.637 11.727 14.421 1.00 80.25 94 ASN A N 1
ATOM 748 C CA . ASN A 1 94 ? -15.794 10.950 14.874 1.00 80.25 94 ASN A CA 1
ATOM 749 C C . ASN A 1 94 ? -15.573 9.434 14.745 1.00 80.25 94 ASN A C 1
ATOM 751 O O . ASN A 1 94 ? -16.530 8.660 14.802 1.00 80.25 94 ASN A O 1
ATOM 755 N N . SER A 1 95 ? -14.336 8.997 14.498 1.00 84.69 95 SER A N 1
ATOM 756 C CA . SER A 1 95 ? -14.057 7.587 14.272 1.00 84.69 95 SER A CA 1
ATOM 757 C C . SER A 1 95 ? -13.978 6.807 15.578 1.00 84.69 95 SER A C 1
ATOM 759 O O . SER A 1 95 ? -13.249 7.154 16.504 1.00 84.69 95 SER A O 1
ATOM 761 N N . CYS A 1 96 ? -14.673 5.673 15.618 1.00 81.50 96 CYS A N 1
ATOM 762 C CA . CYS A 1 96 ? -14.561 4.698 16.701 1.00 81.50 96 CYS A CA 1
ATOM 763 C C . CYS A 1 96 ? -13.211 3.958 16.714 1.00 81.50 96 CYS A C 1
ATOM 765 O O . CYS A 1 96 ? -12.906 3.251 17.675 1.00 81.50 96 CYS A O 1
ATOM 767 N N . PHE A 1 97 ? -12.403 4.112 15.661 1.00 85.94 97 PHE A N 1
ATOM 768 C CA . PHE A 1 97 ? -11.123 3.433 15.474 1.00 85.94 97 PHE A CA 1
ATOM 769 C C . PHE A 1 97 ? -10.140 3.670 16.634 1.00 85.94 97 PHE A C 1
ATOM 771 O O . PHE A 1 97 ? -9.422 2.758 17.056 1.00 85.94 97 PHE A O 1
ATOM 778 N N . HIS A 1 98 ? -10.165 4.868 17.221 1.00 81.38 98 HIS A N 1
ATOM 779 C CA . HIS A 1 98 ? -9.305 5.253 18.348 1.00 81.38 98 HIS A CA 1
ATOM 780 C C . HIS A 1 98 ? -9.613 4.473 19.629 1.00 81.38 98 HIS A C 1
ATOM 782 O O . HIS A 1 98 ? -8.721 4.212 20.434 1.00 81.38 98 HIS A O 1
ATOM 788 N N . HIS A 1 99 ? -10.856 4.019 19.787 1.00 78.94 99 HIS A N 1
ATOM 789 C CA . HIS A 1 99 ? -11.303 3.251 20.950 1.00 78.94 99 HIS A CA 1
ATOM 790 C C . HIS A 1 99 ? -11.074 1.739 20.808 1.00 78.94 99 HIS A C 1
ATOM 792 O O . HIS A 1 99 ? -11.311 0.988 21.754 1.00 78.94 99 HIS A O 1
ATOM 798 N N . MET A 1 100 ? -10.616 1.276 19.642 1.00 82.69 100 MET A N 1
ATOM 799 C CA . MET A 1 100 ? -10.356 -0.142 19.390 1.00 82.69 100 MET A CA 1
ATOM 800 C C . MET A 1 100 ? -9.051 -0.618 20.039 1.00 82.69 100 MET A C 1
ATOM 802 O O . MET A 1 100 ? -8.164 0.163 20.378 1.00 82.69 100 MET A O 1
ATOM 806 N N . LEU A 1 101 ? -8.899 -1.932 20.191 1.00 83.12 101 LEU A N 1
ATOM 807 C CA . LEU A 1 101 ? -7.642 -2.531 20.640 1.00 83.12 101 LEU A CA 1
ATOM 808 C C . LEU A 1 101 ? -6.551 -2.395 19.563 1.00 83.12 101 LEU A C 1
ATOM 810 O O . LEU A 1 101 ? -6.838 -2.391 18.367 1.00 83.12 101 LEU A O 1
ATOM 814 N N . ASN A 1 102 ? -5.276 -2.389 19.969 1.00 80.88 102 ASN A N 1
ATOM 815 C CA . ASN A 1 102 ? -4.140 -2.344 19.032 1.00 80.88 102 ASN A CA 1
ATOM 816 C C . ASN A 1 102 ? -4.208 -3.447 17.964 1.00 80.88 102 ASN A C 1
ATOM 818 O O . ASN A 1 102 ? -4.043 -3.162 16.783 1.00 80.88 102 ASN A O 1
ATOM 822 N N . GLY A 1 103 ? -4.514 -4.688 18.362 1.00 80.19 103 GLY A N 1
ATOM 823 C CA . GLY A 1 103 ? -4.636 -5.806 17.419 1.00 80.19 103 GLY A CA 1
ATOM 824 C C . GLY A 1 103 ? -5.776 -5.631 16.408 1.00 80.19 103 GLY A C 1
ATOM 825 O O . GLY A 1 103 ? -5.639 -6.018 15.253 1.00 80.19 103 GLY A O 1
ATOM 826 N N . GLN A 1 104 ? -6.872 -4.987 16.818 1.00 87.12 104 GLN A N 1
ATOM 827 C CA . GLN A 1 104 ? -8.005 -4.675 15.944 1.00 87.12 104 GLN A CA 1
ATOM 828 C C . GLN A 1 104 ? -7.626 -3.612 14.907 1.00 87.12 104 GLN A C 1
ATOM 830 O O . GLN A 1 104 ? -7.881 -3.785 13.716 1.00 87.12 104 GLN A O 1
ATOM 835 N N . ARG A 1 105 ? -6.954 -2.542 15.346 1.00 87.19 105 ARG A N 1
ATOM 836 C CA . ARG A 1 105 ? -6.433 -1.504 14.447 1.00 87.19 105 ARG A CA 1
ATOM 837 C C . ARG A 1 105 ? -5.411 -2.058 13.462 1.00 87.19 105 ARG A C 1
ATOM 839 O O . ARG A 1 105 ? -5.510 -1.786 12.271 1.00 87.19 105 ARG A O 1
ATOM 846 N N . ALA A 1 106 ? -4.466 -2.858 13.955 1.00 84.81 106 ALA A N 1
ATOM 847 C CA . ALA A 1 106 ? -3.447 -3.494 13.129 1.00 84.81 106 ALA A CA 1
ATOM 848 C C . ALA A 1 106 ? -4.074 -4.385 12.048 1.00 84.81 106 ALA A C 1
ATOM 850 O O . ALA A 1 106 ? -3.645 -4.343 10.901 1.00 84.81 106 ALA A O 1
ATOM 851 N N . HIS A 1 107 ? -5.131 -5.132 12.380 1.00 89.12 107 HIS A N 1
ATOM 852 C CA . HIS A 1 107 ? -5.839 -5.957 11.403 1.00 89.12 107 HIS A CA 1
ATOM 853 C C . HIS A 1 107 ? -6.517 -5.130 10.297 1.00 89.12 107 HIS A C 1
ATOM 855 O O . HIS A 1 107 ? -6.445 -5.491 9.126 1.00 89.12 107 HIS A O 1
ATOM 861 N N . ILE A 1 108 ? -7.137 -3.999 10.642 1.00 92.12 108 ILE A N 1
ATOM 862 C CA . ILE A 1 108 ? -7.746 -3.090 9.655 1.00 92.12 108 ILE A CA 1
ATOM 863 C C . ILE A 1 108 ? -6.673 -2.473 8.747 1.00 92.12 108 ILE A C 1
ATOM 865 O O . ILE A 1 108 ? -6.844 -2.458 7.529 1.00 92.12 108 ILE A O 1
ATOM 869 N N . TYR A 1 109 ? -5.553 -2.010 9.311 1.00 90.88 109 TYR A N 1
ATOM 870 C CA . TYR A 1 109 ? -4.434 -1.512 8.507 1.00 90.88 109 TYR A CA 1
ATOM 871 C C . TYR A 1 109 ? -3.856 -2.588 7.596 1.00 90.88 109 TYR A C 1
ATOM 873 O O . TYR A 1 109 ? -3.560 -2.300 6.442 1.00 90.88 109 TYR A O 1
ATOM 881 N N . TRP A 1 110 ? -3.757 -3.825 8.081 1.00 91.81 110 TRP A N 1
ATOM 882 C CA . TRP A 1 110 ? -3.302 -4.954 7.280 1.00 91.81 110 TRP A CA 1
ATOM 883 C C . TRP A 1 110 ? -4.198 -5.198 6.058 1.00 91.81 110 TRP A C 1
ATOM 885 O O . TRP A 1 110 ? -3.668 -5.376 4.966 1.00 91.81 110 TRP A O 1
ATOM 895 N N . LEU A 1 111 ? -5.530 -5.128 6.198 1.00 94.62 111 LEU A N 1
ATOM 896 C CA . LEU A 1 111 ? -6.461 -5.262 5.063 1.00 94.62 111 LEU A CA 1
ATOM 897 C C . LEU A 1 111 ? -6.239 -4.178 3.999 1.00 94.62 111 LEU A C 1
ATOM 899 O O . LEU A 1 111 ? -6.262 -4.455 2.799 1.00 94.62 111 LEU A O 1
ATOM 903 N N . LEU A 1 112 ? -6.030 -2.936 4.438 1.00 95.50 112 LEU A N 1
ATOM 904 C CA . LEU A 1 112 ? -5.801 -1.802 3.543 1.00 95.50 112 LEU A CA 1
ATOM 905 C C . LEU A 1 112 ? -4.429 -1.883 2.866 1.00 95.50 112 LEU A C 1
ATOM 907 O O . LEU A 1 112 ? -4.332 -1.640 1.664 1.00 95.50 112 LEU A O 1
ATOM 911 N N . ASP A 1 113 ? -3.392 -2.268 3.610 1.00 94.69 113 ASP A N 1
ATOM 912 C CA . ASP A 1 113 ? -2.040 -2.471 3.088 1.00 94.69 113 ASP A CA 1
ATOM 913 C C . ASP A 1 113 ? -1.996 -3.622 2.081 1.00 94.69 113 ASP A C 1
ATOM 915 O O . ASP A 1 113 ? -1.444 -3.475 0.997 1.00 94.69 113 ASP A O 1
ATOM 919 N N . GLU A 1 114 ? -2.652 -4.747 2.372 1.00 95.19 114 GLU A N 1
ATOM 920 C CA . GLU A 1 114 ? -2.762 -5.861 1.429 1.00 95.19 114 GLU A CA 1
ATOM 921 C C . GLU A 1 114 ? -3.470 -5.429 0.136 1.00 95.19 114 GLU A C 1
ATOM 923 O O . GLU A 1 114 ? -3.021 -5.753 -0.966 1.00 95.19 114 GLU A O 1
ATOM 928 N N . ALA A 1 115 ? -4.554 -4.656 0.243 1.00 95.81 115 ALA A N 1
ATOM 929 C CA . ALA A 1 115 ? -5.263 -4.137 -0.920 1.00 95.81 115 ALA A CA 1
ATOM 930 C C . ALA A 1 115 ? -4.398 -3.184 -1.758 1.00 95.81 115 ALA A C 1
ATOM 932 O O . ALA A 1 115 ? -4.367 -3.321 -2.982 1.00 95.81 115 ALA A O 1
ATOM 933 N N . MET A 1 116 ? -3.672 -2.264 -1.116 1.00 95.94 116 MET A N 1
ATOM 934 C CA . MET A 1 116 ? -2.765 -1.343 -1.804 1.00 95.94 116 MET A CA 1
ATOM 935 C C . MET A 1 116 ? -1.625 -2.098 -2.477 1.00 95.94 116 MET A C 1
ATOM 937 O O . MET A 1 116 ? -1.332 -1.841 -3.639 1.00 95.94 116 MET A O 1
ATOM 941 N N . LEU A 1 117 ? -1.032 -3.068 -1.789 1.00 95.56 117 LEU A N 1
ATOM 942 C CA . LEU A 1 117 ? 0.032 -3.897 -2.331 1.00 95.56 117 LEU A CA 1
ATOM 943 C C . LEU A 1 117 ? -0.428 -4.634 -3.591 1.00 95.56 117 LEU A C 1
ATOM 945 O O . LEU A 1 117 ? 0.302 -4.663 -4.577 1.00 95.56 117 LEU A O 1
ATOM 949 N N . HIS A 1 118 ? -1.649 -5.177 -3.599 1.00 95.19 118 HIS A N 1
ATOM 950 C CA . HIS A 1 118 ? -2.234 -5.760 -4.807 1.00 95.19 118 HIS A CA 1
ATOM 951 C C . HIS A 1 118 ? -2.377 -4.740 -5.940 1.00 95.19 118 HIS A C 1
ATOM 953 O O . HIS A 1 118 ? -1.968 -5.033 -7.059 1.00 95.19 118 HIS A O 1
ATOM 959 N N . VAL A 1 119 ? -2.911 -3.550 -5.653 1.00 95.00 119 VAL A N 1
ATOM 960 C CA . VAL A 1 119 ? -3.059 -2.469 -6.642 1.00 95.00 119 VAL A CA 1
ATOM 961 C C . VAL A 1 119 ? -1.702 -2.087 -7.245 1.00 95.00 119 VAL A C 1
ATOM 963 O O . VAL A 1 119 ? -1.571 -2.003 -8.463 1.00 95.00 119 VAL A O 1
ATOM 966 N N . CYS A 1 120 ? -0.685 -1.907 -6.403 1.00 94.81 120 CYS A N 1
ATOM 967 C CA . CYS A 1 120 ? 0.668 -1.555 -6.816 1.00 94.81 120 CYS A CA 1
ATOM 968 C C . CYS A 1 120 ? 1.347 -2.668 -7.626 1.00 94.81 120 CYS A C 1
ATOM 970 O O . CYS A 1 120 ? 1.974 -2.382 -8.642 1.00 94.81 120 CYS A O 1
ATOM 972 N N . LEU A 1 121 ? 1.195 -3.931 -7.218 1.00 94.56 121 LEU A N 1
ATOM 973 C CA . LEU A 1 121 ? 1.734 -5.082 -7.947 1.00 94.56 121 LEU A CA 1
ATOM 974 C C . LEU A 1 121 ? 1.070 -5.265 -9.313 1.00 94.56 121 LEU A C 1
ATOM 976 O O . LEU A 1 121 ? 1.755 -5.550 -10.293 1.00 94.56 121 LEU A O 1
ATOM 980 N N . ASP A 1 122 ? -0.253 -5.112 -9.381 1.00 92.94 122 ASP A N 1
ATOM 981 C CA . ASP A 1 122 ? -1.001 -5.222 -10.632 1.00 92.94 122 ASP A CA 1
ATOM 982 C C . ASP A 1 122 ? -0.582 -4.125 -11.617 1.00 92.94 122 ASP A C 1
ATOM 984 O O . ASP A 1 122 ? -0.493 -4.391 -12.812 1.00 92.94 122 ASP A O 1
ATOM 988 N N . GLU A 1 123 ? -0.306 -2.909 -11.139 1.00 93.50 123 GLU A N 1
ATOM 989 C CA . GLU A 1 123 ? 0.178 -1.829 -12.001 1.00 93.50 123 GLU A CA 1
ATOM 990 C C . GLU A 1 123 ? 1.633 -2.025 -12.429 1.00 93.50 123 GLU A C 1
ATOM 992 O O . GLU A 1 123 ? 1.959 -1.874 -13.605 1.00 93.50 123 GLU A O 1
ATOM 997 N N . TRP A 1 124 ? 2.497 -2.447 -11.507 1.00 92.94 124 TRP A N 1
ATOM 998 C CA . TRP A 1 124 ? 3.899 -2.751 -11.793 1.00 92.94 124 TRP A CA 1
ATOM 999 C C . TRP A 1 124 ? 4.072 -3.796 -12.900 1.00 92.94 124 TRP A C 1
ATOM 1001 O O . TRP A 1 124 ? 4.974 -3.696 -13.728 1.00 92.94 124 TRP A O 1
ATOM 1011 N N . GLU A 1 125 ? 3.197 -4.798 -12.953 1.00 90.19 125 GLU A N 1
ATOM 1012 C CA . GLU A 1 125 ? 3.250 -5.836 -13.987 1.00 90.19 125 GLU A CA 1
ATOM 1013 C C . GLU A 1 125 ? 2.742 -5.380 -15.355 1.00 90.19 125 GLU A C 1
ATOM 1015 O O . GLU A 1 125 ? 3.110 -5.977 -16.368 1.00 90.19 125 GLU A O 1
ATOM 1020 N N . LYS A 1 126 ? 1.926 -4.324 -15.400 1.00 88.81 126 LYS A N 1
ATOM 1021 C CA . LYS A 1 126 ? 1.485 -3.701 -16.654 1.00 88.81 126 LYS A CA 1
ATOM 1022 C C . LYS A 1 126 ? 2.532 -2.756 -17.232 1.00 88.81 126 LYS A C 1
ATOM 1024 O O . LYS A 1 126 ? 2.370 -2.342 -18.376 1.00 88.81 126 LYS A O 1
ATOM 1029 N N . LEU A 1 127 ? 3.567 -2.412 -16.461 1.00 84.75 127 LEU A N 1
ATOM 1030 C CA . LEU A 1 127 ? 4.597 -1.476 -16.883 1.00 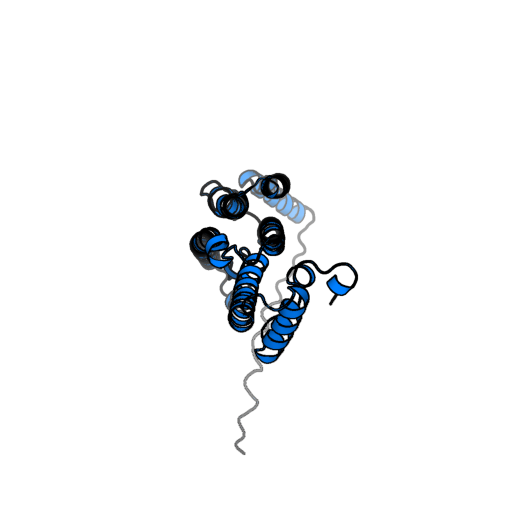84.75 127 LEU A CA 1
ATOM 1031 C C . LEU A 1 127 ? 5.247 -1.950 -18.193 1.00 84.75 127 LEU A C 1
ATOM 1033 O O . LEU A 1 127 ? 5.761 -3.073 -18.294 1.00 84.75 127 LEU A O 1
ATOM 1037 N N . ASP A 1 128 ? 5.216 -1.066 -19.183 1.00 79.38 128 ASP A N 1
ATOM 1038 C CA . ASP A 1 128 ? 5.955 -1.190 -20.431 1.00 79.38 128 ASP A CA 1
ATOM 1039 C C . ASP A 1 128 ? 7.211 -0.306 -20.412 1.00 79.38 128 ASP A C 1
ATOM 1041 O O . ASP A 1 128 ? 7.434 0.472 -19.485 1.00 79.38 128 ASP A O 1
ATOM 1045 N N . ASP A 1 129 ? 8.049 -0.422 -21.443 1.00 70.81 129 ASP A N 1
ATOM 1046 C CA . ASP A 1 129 ? 9.295 0.349 -21.542 1.00 70.81 129 ASP A CA 1
ATOM 1047 C C . ASP A 1 129 ? 9.070 1.856 -21.792 1.00 70.81 129 ASP A C 1
ATOM 1049 O O . ASP A 1 129 ? 10.031 2.624 -21.817 1.00 70.81 129 ASP A O 1
ATOM 1053 N N . THR A 1 130 ? 7.822 2.295 -22.001 1.00 71.19 130 THR A N 1
ATOM 1054 C CA . THR A 1 130 ? 7.485 3.692 -22.323 1.00 71.19 130 THR A CA 1
ATOM 1055 C C . THR A 1 130 ? 6.915 4.468 -21.144 1.00 71.19 130 THR A C 1
ATOM 1057 O O . THR A 1 130 ? 6.950 5.699 -21.143 1.00 71.19 130 THR A O 1
ATOM 1060 N N . THR A 1 131 ? 6.413 3.766 -20.131 1.00 80.38 131 THR A N 1
ATOM 1061 C CA . THR A 1 131 ? 5.741 4.371 -18.986 1.00 80.38 131 THR A CA 1
ATOM 1062 C C . THR A 1 131 ? 6.732 4.640 -17.861 1.00 80.38 131 THR A C 1
ATOM 1064 O O . THR A 1 131 ? 7.385 3.729 -17.349 1.00 80.38 131 THR A O 1
ATOM 1067 N N . SER A 1 132 ? 6.815 5.899 -17.423 1.00 88.62 132 SER A N 1
ATOM 1068 C CA . SER A 1 132 ? 7.628 6.265 -16.266 1.00 88.62 132 SER A CA 1
ATOM 1069 C C . SER A 1 132 ? 6.979 5.759 -14.979 1.00 88.62 132 SER A C 1
ATOM 1071 O O . SER A 1 132 ? 5.938 6.260 -14.539 1.00 88.62 132 SER A O 1
ATOM 1073 N N . TRP A 1 133 ? 7.604 4.763 -14.346 1.00 91.06 133 TRP A N 1
ATOM 1074 C CA . TRP A 1 133 ? 7.126 4.247 -13.061 1.00 91.06 133 TRP A CA 1
ATOM 1075 C C . TRP A 1 133 ? 7.133 5.328 -11.976 1.00 91.06 133 TRP A C 1
ATOM 1077 O O . TRP A 1 133 ? 6.187 5.427 -11.200 1.00 91.06 133 TRP A O 1
ATOM 1087 N N . LEU A 1 134 ? 8.164 6.180 -11.965 1.00 88.88 134 LEU A N 1
ATOM 1088 C CA . LEU A 1 134 ? 8.313 7.260 -10.985 1.00 88.88 134 LEU A CA 1
ATOM 1089 C C . LEU A 1 134 ? 7.153 8.260 -11.055 1.00 88.88 134 LEU A C 1
ATOM 1091 O O . LEU A 1 134 ? 6.564 8.579 -10.026 1.00 88.88 134 LEU A O 1
ATOM 1095 N N . GLU A 1 135 ? 6.783 8.691 -12.262 1.00 88.69 135 GLU A N 1
ATOM 1096 C CA . GLU A 1 135 ? 5.640 9.593 -12.478 1.00 88.69 135 GLU A CA 1
ATOM 1097 C C . GLU A 1 135 ? 4.316 8.919 -12.101 1.00 88.69 135 GLU A C 1
ATOM 1099 O O . GLU A 1 135 ? 3.403 9.550 -11.567 1.00 88.69 135 GLU A O 1
ATOM 1104 N N . SER A 1 136 ? 4.216 7.609 -12.336 1.00 89.06 136 SER A N 1
ATOM 1105 C CA . SER A 1 136 ? 3.011 6.843 -12.024 1.00 89.06 136 SER A CA 1
ATOM 1106 C C . SER A 1 136 ? 2.747 6.791 -10.518 1.00 89.06 136 SER A C 1
ATOM 1108 O O . SER A 1 136 ? 1.596 6.944 -10.103 1.00 89.06 136 SER A O 1
ATOM 1110 N N . ILE A 1 137 ? 3.787 6.618 -9.694 1.00 90.19 137 ILE A N 1
ATOM 1111 C CA . ILE A 1 137 ? 3.656 6.465 -8.235 1.00 90.19 137 ILE A CA 1
ATOM 1112 C C . ILE A 1 137 ? 3.769 7.770 -7.444 1.00 90.19 137 ILE A C 1
ATOM 1114 O O . ILE A 1 137 ? 3.369 7.791 -6.280 1.00 90.19 137 ILE A O 1
ATOM 1118 N N . GLU A 1 138 ? 4.290 8.852 -8.026 1.00 88.19 138 GLU A N 1
ATOM 1119 C CA . GLU A 1 138 ? 4.516 10.123 -7.322 1.00 88.19 138 GLU A CA 1
ATOM 1120 C C . GLU A 1 138 ? 3.273 10.623 -6.553 1.00 88.19 138 GLU A C 1
ATOM 1122 O O . GLU A 1 138 ? 3.397 10.902 -5.353 1.00 88.19 138 GLU A O 1
ATOM 1127 N N . PRO A 1 139 ? 2.055 10.657 -7.141 1.00 89.38 139 PRO A N 1
ATOM 1128 C CA . PRO A 1 139 ? 0.873 11.126 -6.417 1.00 89.38 139 PRO A CA 1
ATOM 1129 C C . PRO A 1 139 ? 0.523 10.247 -5.212 1.00 89.38 139 PRO A C 1
ATOM 1131 O O . PRO A 1 139 ? 0.052 10.743 -4.186 1.00 89.38 139 PRO A O 1
ATOM 1134 N N . LEU A 1 140 ? 0.768 8.939 -5.316 1.00 90.00 140 LEU A N 1
ATOM 1135 C CA . LEU A 1 140 ? 0.553 7.994 -4.226 1.00 90.00 140 LEU A CA 1
ATOM 1136 C C . LEU A 1 140 ? 1.575 8.209 -3.104 1.00 90.00 140 LEU A C 1
ATOM 1138 O O . LEU A 1 140 ? 1.189 8.261 -1.937 1.00 90.00 140 LEU A O 1
ATOM 1142 N N . VAL A 1 141 ? 2.856 8.375 -3.444 1.00 88.88 141 VAL A N 1
ATOM 1143 C CA . VAL A 1 141 ? 3.929 8.630 -2.470 1.00 88.88 141 VAL A CA 1
ATOM 1144 C C . VAL A 1 141 ? 3.658 9.920 -1.699 1.00 88.88 141 VAL A C 1
ATOM 1146 O O . VAL A 1 141 ? 3.682 9.909 -0.467 1.00 88.88 141 VAL A O 1
ATOM 1149 N N . ALA A 1 142 ? 3.312 11.009 -2.392 1.00 84.56 142 ALA A N 1
ATOM 1150 C CA . ALA A 1 142 ? 2.955 12.276 -1.754 1.00 84.56 142 ALA A CA 1
ATOM 1151 C C . ALA A 1 142 ? 1.804 12.101 -0.750 1.00 84.56 142 ALA A C 1
ATOM 1153 O O . ALA A 1 142 ? 1.832 12.634 0.361 1.00 84.56 142 ALA A O 1
ATOM 1154 N N . LYS A 1 143 ? 0.808 11.289 -1.107 1.00 87.69 143 LYS A N 1
ATOM 1155 C CA . LYS A 1 143 ? -0.343 11.019 -0.249 1.00 87.69 143 LYS A CA 1
ATOM 1156 C C . LYS A 1 143 ? -0.006 10.137 0.951 1.00 87.69 143 LYS A C 1
ATOM 1158 O O . LYS A 1 143 ? -0.497 10.391 2.051 1.00 87.69 143 LYS A O 1
ATOM 1163 N N . LEU A 1 144 ? 0.861 9.141 0.774 1.00 87.31 144 LEU A N 1
ATOM 1164 C CA . LEU A 1 144 ? 1.383 8.325 1.871 1.00 87.31 144 LEU A CA 1
ATOM 1165 C C . LEU A 1 144 ? 2.150 9.179 2.883 1.00 87.31 144 LEU A C 1
ATOM 1167 O O . LEU A 1 144 ? 1.954 8.988 4.078 1.00 87.31 144 LEU A O 1
ATOM 1171 N N . VAL A 1 145 ? 2.944 10.156 2.433 1.00 85.44 145 VAL A N 1
ATOM 1172 C CA . VAL A 1 145 ? 3.638 11.105 3.324 1.00 85.44 145 VAL A CA 1
ATOM 1173 C C . VAL A 1 145 ? 2.642 11.882 4.189 1.00 85.44 145 VAL A C 1
ATOM 1175 O O . VAL A 1 145 ? 2.829 11.967 5.403 1.00 85.44 145 VAL A O 1
ATOM 1178 N N . VAL A 1 146 ? 1.548 12.380 3.601 1.00 87.00 146 VAL A N 1
ATOM 1179 C CA . VAL A 1 146 ? 0.469 13.035 4.364 1.00 87.00 146 VAL A CA 1
ATOM 1180 C C . VAL A 1 146 ? -0.141 12.066 5.381 1.00 87.00 146 VAL A C 1
ATOM 1182 O O . VAL A 1 146 ? -0.279 12.408 6.554 1.00 87.00 146 VAL A O 1
ATOM 1185 N N . GLY A 1 147 ? -0.458 10.839 4.962 1.00 86.00 147 GLY A N 1
ATOM 1186 C CA . GLY A 1 147 ? -1.024 9.816 5.843 1.00 86.00 147 GLY A CA 1
ATOM 1187 C C . GLY A 1 147 ? -0.109 9.430 7.009 1.00 86.00 147 GLY A C 1
ATOM 1188 O O . GLY A 1 147 ? -0.592 9.262 8.128 1.00 86.00 147 GLY A O 1
ATOM 1189 N N . ILE A 1 148 ? 1.204 9.344 6.776 1.00 83.44 148 ILE A N 1
ATOM 1190 C CA . ILE A 1 148 ? 2.216 9.089 7.813 1.00 83.44 148 ILE A CA 1
ATOM 1191 C C . ILE A 1 148 ? 2.258 10.247 8.810 1.00 83.44 148 ILE A C 1
ATOM 1193 O O . ILE A 1 148 ? 2.263 10.007 10.013 1.00 83.44 148 ILE A O 1
ATOM 1197 N N . ALA A 1 149 ? 2.244 11.497 8.339 1.00 82.25 149 ALA A N 1
ATOM 1198 C CA . ALA A 1 149 ? 2.256 12.661 9.222 1.00 82.25 149 ALA A CA 1
ATOM 1199 C C . ALA A 1 149 ? 1.025 12.691 10.148 1.00 82.25 149 ALA A C 1
ATOM 1201 O O . ALA A 1 149 ? 1.163 12.881 11.356 1.00 82.25 149 ALA A O 1
ATOM 1202 N N . VAL A 1 150 ? -0.166 12.427 9.599 1.00 83.25 150 VAL A N 1
ATOM 1203 C CA . VAL A 1 150 ? -1.413 12.349 10.380 1.00 83.25 150 VAL A CA 1
ATOM 1204 C C . VAL A 1 150 ? -1.380 11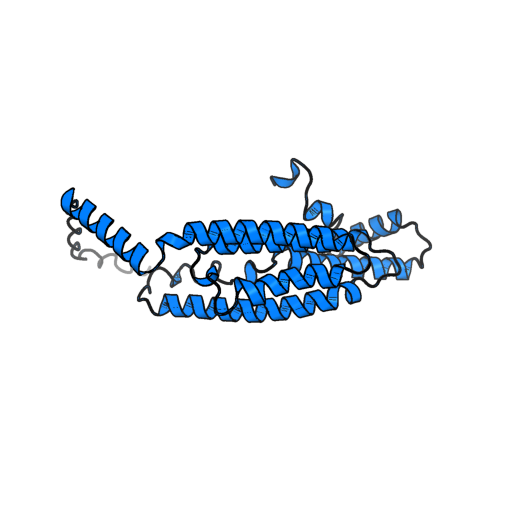.168 11.359 1.00 83.25 150 VAL A C 1
ATOM 1206 O O . VAL A 1 150 ? -1.727 11.321 12.528 1.00 83.25 150 VAL A O 1
ATOM 1209 N N . SER A 1 151 ? -0.917 9.995 10.919 1.00 76.62 151 SER A N 1
ATOM 1210 C CA . SER A 1 151 ? -0.841 8.789 11.762 1.00 76.62 151 SER A CA 1
ATOM 1211 C C . SER A 1 151 ? 0.187 8.905 12.892 1.00 76.62 151 SER A C 1
ATOM 1213 O O . SER A 1 151 ? -0.031 8.360 13.978 1.00 76.62 151 SER A O 1
ATOM 1215 N N . GLY A 1 152 ? 1.291 9.616 12.649 1.00 71.19 152 GLY A N 1
ATOM 1216 C CA . GLY A 1 152 ? 2.334 9.892 13.634 1.00 71.19 152 GLY A CA 1
ATOM 1217 C C . GLY A 1 152 ? 1.821 10.764 14.776 1.00 71.19 152 GLY A C 1
ATOM 1218 O O . GLY A 1 152 ? 1.938 10.371 15.933 1.00 71.19 152 GLY A O 1
ATOM 1219 N N . HIS A 1 153 ? 1.139 11.869 14.454 1.00 67.56 153 HIS A N 1
ATOM 1220 C CA . HIS A 1 153 ? 0.516 12.742 15.458 1.00 67.56 153 HIS A CA 1
ATOM 1221 C C . HIS A 1 153 ? -0.441 11.965 16.377 1.00 67.56 153 HIS A C 1
ATOM 1223 O O . HIS A 1 153 ? -0.450 12.146 17.592 1.00 67.56 153 HIS A O 1
ATOM 1229 N N . MET A 1 154 ? -1.210 11.037 15.805 1.00 65.75 154 MET A N 1
ATOM 1230 C CA . MET A 1 154 ? -2.149 10.206 16.563 1.00 65.75 154 MET A CA 1
ATOM 1231 C C . MET A 1 154 ? -1.458 9.144 17.431 1.00 65.75 154 MET A C 1
ATOM 1233 O O . MET A 1 154 ? -1.984 8.771 18.481 1.00 65.75 154 MET A O 1
ATOM 1237 N N . ALA A 1 155 ? -0.296 8.621 17.024 1.00 64.31 155 ALA A N 1
ATOM 1238 C CA . ALA A 1 155 ? 0.505 7.752 17.893 1.00 64.31 155 ALA A CA 1
ATOM 1239 C C . ALA A 1 155 ? 0.980 8.504 19.130 1.00 64.31 155 ALA A C 1
ATOM 1241 O O . ALA A 1 155 ? 0.859 7.986 20.242 1.00 64.31 155 ALA A O 1
ATOM 1242 N N . ASP A 1 156 ? 1.477 9.720 18.918 1.00 65.19 156 ASP A N 1
ATOM 1243 C CA . ASP A 1 156 ? 1.989 10.569 19.982 1.00 65.19 156 ASP A CA 1
ATOM 1244 C C . ASP A 1 156 ? 0.871 10.920 20.972 1.00 65.19 156 ASP A C 1
ATOM 1246 O O . ASP A 1 156 ? 1.046 10.736 22.174 1.00 65.19 156 ASP A O 1
ATOM 1250 N N . GLU A 1 157 ? -0.321 11.290 20.492 1.00 62.59 157 GLU A N 1
ATOM 1251 C CA . GLU A 1 157 ? -1.492 11.539 21.347 1.00 62.59 157 GLU A CA 1
ATOM 1252 C C . GLU A 1 157 ? -1.906 10.314 22.176 1.00 62.59 157 GLU A C 1
ATOM 1254 O O . GLU A 1 157 ? -2.124 10.421 23.388 1.00 62.59 157 GLU A O 1
ATOM 1259 N N . ASN A 1 158 ? -1.984 9.133 21.552 1.00 58.91 158 ASN A N 1
ATOM 1260 C CA . ASN A 1 158 ? -2.325 7.889 22.248 1.00 58.91 158 ASN A CA 1
ATOM 1261 C C . ASN A 1 158 ? -1.282 7.536 23.318 1.00 58.91 158 ASN A C 1
ATOM 1263 O O . ASN A 1 158 ? -1.630 7.081 24.411 1.00 58.91 158 ASN A O 1
ATOM 1267 N N . TYR A 1 159 ? -0.004 7.765 23.018 1.00 58.53 159 TYR A N 1
ATOM 1268 C CA . TYR A 1 159 ? 1.095 7.556 23.949 1.00 58.53 159 TYR A CA 1
ATOM 1269 C C . TYR A 1 159 ? 1.045 8.548 25.121 1.00 58.53 159 TYR A C 1
ATOM 1271 O O . TYR A 1 159 ? 1.123 8.140 26.283 1.00 58.53 159 TYR A O 1
ATOM 1279 N N . THR A 1 160 ? 0.827 9.838 24.855 1.00 59.25 160 THR A N 1
ATOM 1280 C CA . THR A 1 160 ? 0.686 10.870 25.893 1.00 59.25 160 THR A CA 1
ATOM 1281 C C . THR A 1 160 ? -0.517 10.604 26.803 1.00 59.25 160 THR A C 1
ATOM 1283 O O . THR A 1 160 ? -0.394 10.729 28.022 1.00 59.25 160 THR A O 1
ATOM 1286 N N . ALA A 1 161 ? -1.655 10.164 26.256 1.00 57.97 161 ALA A N 1
ATOM 1287 C CA . ALA A 1 161 ? -2.841 9.811 27.038 1.00 57.97 161 ALA A CA 1
ATOM 1288 C C . ALA A 1 161 ? -2.616 8.601 27.969 1.00 57.97 161 ALA A C 1
ATOM 1290 O O . ALA A 1 161 ? -3.198 8.535 29.054 1.00 57.97 161 ALA A O 1
ATOM 1291 N N . LEU A 1 162 ? -1.765 7.648 27.573 1.00 54.44 162 LEU A N 1
ATOM 1292 C CA . LEU A 1 162 ? -1.372 6.511 28.413 1.00 54.44 162 LEU A CA 1
ATOM 1293 C C . LEU A 1 162 ? -0.412 6.926 29.535 1.00 54.44 162 LEU A C 1
ATOM 1295 O O . LEU A 1 162 ? -0.549 6.445 30.659 1.00 54.44 162 LEU A O 1
ATOM 1299 N N . LEU A 1 163 ? 0.517 7.848 29.259 1.00 54.78 163 LEU A N 1
ATOM 1300 C CA . LEU A 1 163 ? 1.438 8.391 30.264 1.00 54.78 163 LEU A CA 1
ATOM 1301 C C . LEU A 1 163 ? 0.723 9.194 31.358 1.00 54.78 163 LEU A C 1
ATOM 1303 O O . LEU A 1 163 ? 1.157 9.174 32.506 1.00 54.78 163 LEU A O 1
ATOM 1307 N N . GLN A 1 164 ? -0.384 9.862 31.026 1.00 54.56 164 GLN A N 1
ATOM 1308 C CA . GLN A 1 164 ? -1.192 10.620 31.988 1.00 54.56 164 GLN A CA 1
ATOM 1309 C C . GLN A 1 164 ? -1.994 9.736 32.966 1.00 54.56 164 GLN A C 1
ATOM 1311 O O . GLN A 1 164 ? -2.533 10.256 33.937 1.00 54.56 164 GLN A O 1
ATOM 1316 N N . LYS A 1 165 ? -2.083 8.413 32.744 1.00 52.81 165 LYS A N 1
ATOM 1317 C CA . LYS A 1 165 ? -2.880 7.474 33.562 1.00 52.81 165 LYS A CA 1
ATOM 1318 C C . LYS A 1 165 ? -2.083 6.705 34.633 1.00 52.81 165 LYS A C 1
ATOM 1320 O O . LYS A 1 165 ? -2.456 5.585 34.966 1.00 52.81 165 LYS A O 1
ATOM 1325 N N . ASP A 1 166 ? -1.010 7.277 35.183 1.00 47.25 166 ASP A N 1
ATOM 1326 C CA . ASP A 1 166 ? -0.234 6.700 36.301 1.00 47.25 166 ASP A CA 1
ATOM 1327 C C . ASP A 1 166 ? 0.200 5.228 36.096 1.00 47.25 166 ASP A C 1
ATOM 1329 O O . ASP A 1 166 ? 0.027 4.374 36.965 1.00 47.25 166 ASP A O 1
ATOM 1333 N N . MET A 1 167 ? 0.832 4.911 34.957 1.00 49.28 167 MET A N 1
ATOM 1334 C CA . MET A 1 167 ? 1.472 3.599 34.721 1.00 49.28 167 MET A CA 1
ATOM 1335 C C . MET A 1 167 ? 2.980 3.724 34.421 1.00 49.28 167 MET A C 1
ATOM 1337 O O . MET A 1 167 ? 3.423 3.410 33.314 1.00 49.28 167 MET A O 1
ATOM 1341 N N . PRO A 1 168 ? 3.821 4.157 35.384 1.00 50.22 168 PRO A N 1
ATOM 1342 C CA . PRO A 1 168 ? 5.206 4.536 35.096 1.00 50.22 168 PRO A CA 1
ATOM 1343 C C . PRO A 1 168 ? 6.155 3.335 34.943 1.00 50.22 168 PRO A C 1
ATOM 1345 O O . PRO A 1 168 ? 7.244 3.476 34.396 1.00 50.22 168 PRO A O 1
ATOM 1348 N N . THR A 1 169 ? 5.779 2.147 35.431 1.00 53.03 169 THR A N 1
ATOM 1349 C CA . THR A 1 169 ? 6.750 1.059 35.667 1.00 53.03 169 THR A CA 1
ATOM 1350 C C . THR A 1 169 ? 6.788 -0.012 34.572 1.00 53.03 169 THR A C 1
ATOM 1352 O O . THR A 1 169 ? 7.785 -0.715 34.458 1.00 53.03 169 THR A O 1
ATOM 1355 N N . ILE A 1 170 ? 5.747 -0.135 33.737 1.00 49.09 170 ILE A N 1
ATOM 1356 C CA . ILE A 1 170 ? 5.709 -1.117 32.629 1.00 49.09 170 ILE A CA 1
ATOM 1357 C C . ILE A 1 170 ? 6.081 -0.464 31.285 1.00 49.09 170 ILE A C 1
ATOM 1359 O O . ILE A 1 170 ? 6.655 -1.116 30.418 1.00 49.09 170 ILE A O 1
ATOM 1363 N N . LEU A 1 171 ? 5.830 0.840 31.118 1.00 42.81 171 LEU A N 1
ATOM 1364 C CA . LEU A 1 171 ? 6.027 1.549 29.846 1.00 42.81 171 LEU A CA 1
ATOM 1365 C C . LEU A 1 171 ? 7.498 1.851 29.510 1.00 42.81 171 LEU A C 1
ATOM 1367 O O . LEU A 1 171 ? 7.821 2.017 28.338 1.00 42.81 171 LEU A O 1
ATOM 1371 N N . SER A 1 172 ? 8.406 1.863 30.493 1.00 46.06 172 SER A N 1
ATOM 1372 C CA . SER A 1 172 ? 9.842 2.067 30.239 1.00 46.06 172 SER A CA 1
ATOM 1373 C C . SER A 1 172 ? 10.513 0.877 29.541 1.00 46.06 172 SER A C 1
ATOM 1375 O O . SER A 1 172 ? 11.536 1.068 28.891 1.00 46.06 172 SER A O 1
ATOM 1377 N N . VAL A 1 173 ? 9.923 -0.322 29.625 1.00 45.59 173 VAL A N 1
ATOM 1378 C CA . VAL A 1 173 ? 10.403 -1.544 28.951 1.00 45.59 173 VAL A CA 1
ATOM 1379 C C . VAL A 1 173 ? 9.833 -1.673 27.530 1.00 45.59 173 VAL A C 1
ATOM 1381 O O . VAL A 1 173 ? 10.432 -2.319 26.681 1.00 45.59 173 VAL A O 1
ATOM 1384 N N . VAL A 1 174 ? 8.706 -1.017 27.234 1.00 46.06 174 VAL A N 1
ATOM 1385 C CA . VAL A 1 174 ? 8.017 -1.079 25.925 1.00 46.06 174 VAL A CA 1
ATOM 1386 C C . VAL A 1 174 ? 8.415 0.102 25.015 1.00 46.06 174 VAL A C 1
ATOM 1388 O O . VAL A 1 174 ? 7.765 0.388 24.013 1.00 46.06 174 VAL A O 1
ATOM 1391 N N . ARG A 1 175 ? 9.478 0.822 25.391 1.00 43.94 175 ARG A N 1
ATOM 1392 C CA . ARG A 1 175 ? 9.781 2.185 24.938 1.00 43.94 175 ARG A CA 1
ATOM 1393 C C . ARG A 1 175 ? 10.315 2.301 23.504 1.00 43.94 175 ARG A C 1
ATOM 1395 O O . ARG A 1 175 ? 10.248 3.402 22.973 1.00 43.94 175 ARG A O 1
ATOM 1402 N N . GLU A 1 176 ? 10.810 1.234 22.875 1.00 45.09 176 GLU A N 1
ATOM 1403 C CA . GLU A 1 176 ? 11.516 1.368 21.583 1.00 45.09 176 GLU A CA 1
ATOM 1404 C C . GLU A 1 176 ? 10.830 0.714 20.371 1.00 45.09 176 GLU A C 1
ATOM 1406 O O . GLU A 1 176 ? 10.837 1.333 19.313 1.00 45.09 176 GLU A O 1
ATOM 1411 N N . ASP A 1 177 ? 10.128 -0.421 20.504 1.00 41.22 177 ASP A N 1
ATOM 1412 C CA . ASP A 1 177 ? 9.701 -1.176 19.302 1.00 41.22 177 ASP A CA 1
ATOM 1413 C C . ASP A 1 177 ? 8.179 -1.293 19.075 1.00 41.22 177 ASP A C 1
ATOM 1415 O O . ASP A 1 177 ? 7.731 -1.561 17.961 1.00 41.22 177 ASP A O 1
ATOM 1419 N N . CYS A 1 178 ? 7.336 -1.099 20.098 1.00 40.81 178 CYS A N 1
ATOM 1420 C CA . CYS A 1 178 ? 5.917 -1.495 20.012 1.00 40.81 178 CYS A CA 1
ATOM 1421 C C . CYS A 1 178 ? 4.928 -0.385 19.614 1.00 40.81 178 CYS A C 1
ATOM 1423 O O . CYS A 1 178 ? 3.771 -0.696 19.327 1.00 40.81 178 CYS A O 1
ATOM 1425 N N . TYR A 1 179 ? 5.332 0.891 19.615 1.00 48.28 179 TYR A N 1
ATOM 1426 C CA . TYR A 1 179 ? 4.388 2.019 19.510 1.00 48.28 179 TYR A CA 1
ATOM 1427 C C . TYR A 1 179 ? 4.664 3.028 18.399 1.00 48.28 179 TYR A C 1
ATOM 1429 O O . TYR A 1 179 ? 3.902 3.984 18.259 1.00 48.28 179 TYR A O 1
ATOM 1437 N N . SER A 1 180 ? 5.666 2.816 17.547 1.00 53.56 180 SER A N 1
ATOM 1438 C CA . SER A 1 180 ? 5.767 3.601 16.318 1.00 53.56 180 SER A CA 1
ATOM 1439 C C . SER A 1 180 ? 4.618 3.170 15.394 1.00 53.56 180 SER A C 1
ATOM 1441 O O . SER A 1 180 ? 4.756 2.228 14.619 1.00 53.56 180 SER A O 1
ATOM 1443 N N . SER A 1 181 ? 3.448 3.813 15.477 1.00 52.34 181 SER A N 1
ATOM 1444 C CA . SER A 1 181 ? 2.296 3.547 14.588 1.00 52.34 181 SER A CA 1
ATOM 1445 C C . SER A 1 181 ? 2.679 3.626 13.105 1.00 52.34 181 SER A C 1
ATOM 1447 O O . SER A 1 181 ? 2.083 2.951 12.269 1.00 52.34 181 SER A O 1
ATOM 1449 N N . ASN A 1 182 ? 3.735 4.385 12.801 1.00 55.78 182 ASN A N 1
ATOM 1450 C CA . ASN A 1 182 ? 4.346 4.513 11.483 1.00 55.78 182 ASN A CA 1
ATOM 1451 C C . ASN A 1 182 ? 5.026 3.232 10.974 1.00 55.78 182 ASN A C 1
ATOM 1453 O O . ASN A 1 182 ? 5.258 3.130 9.771 1.00 55.78 182 ASN A O 1
ATOM 1457 N N . LEU A 1 183 ? 5.351 2.260 11.837 1.00 62.28 183 LEU A N 1
ATOM 1458 C CA . LEU A 1 183 ? 5.863 0.959 11.390 1.00 62.28 183 LEU A CA 1
ATOM 1459 C C . LEU A 1 183 ? 4.783 0.212 10.603 1.00 62.28 183 LEU A C 1
ATOM 1461 O O . LEU A 1 183 ? 5.053 -0.252 9.506 1.00 62.28 183 LEU A O 1
ATOM 1465 N N . TRP A 1 184 ? 3.548 0.211 11.107 1.00 69.00 184 TRP A N 1
ATOM 1466 C CA . TRP A 1 184 ? 2.441 -0.599 10.588 1.00 69.00 184 TRP A CA 1
ATOM 1467 C C . TRP A 1 184 ? 1.682 0.056 9.429 1.00 69.00 184 TRP A C 1
ATOM 1469 O O . TRP A 1 184 ? 0.970 -0.618 8.685 1.00 69.00 184 TRP A O 1
ATOM 1479 N N . TYR A 1 185 ? 1.789 1.379 9.287 1.00 83.19 185 TYR A N 1
ATOM 1480 C CA . TYR A 1 185 ? 1.039 2.127 8.285 1.00 83.19 185 TYR A CA 1
ATOM 1481 C C . TYR A 1 185 ? 1.554 1.831 6.869 1.00 83.19 185 TYR A C 1
ATOM 1483 O O . TYR A 1 185 ? 2.632 2.292 6.483 1.00 83.19 185 TYR A O 1
ATOM 1491 N N . PHE A 1 186 ? 0.780 1.051 6.102 1.00 88.62 186 PHE A N 1
ATOM 1492 C CA . PHE A 1 186 ? 1.114 0.609 4.739 1.00 88.62 186 PHE A CA 1
ATOM 1493 C C . PHE A 1 186 ? 2.537 0.040 4.613 1.00 88.62 186 PHE A C 1
ATOM 1495 O O . PHE A 1 186 ? 3.251 0.330 3.656 1.00 88.62 186 PHE A O 1
ATOM 1502 N N . GLU A 1 187 ? 3.000 -0.713 5.614 1.00 87.31 187 GLU A N 1
ATOM 1503 C CA . GLU A 1 187 ? 4.385 -1.185 5.695 1.00 87.31 187 GLU A CA 1
ATOM 1504 C C . GLU A 1 187 ? 4.824 -1.942 4.438 1.00 87.31 187 GLU A C 1
ATOM 1506 O O . GLU A 1 187 ? 5.848 -1.611 3.832 1.00 87.31 187 GLU A O 1
ATOM 1511 N N . LYS A 1 188 ? 4.036 -2.936 4.011 1.00 90.19 188 LYS A N 1
ATOM 1512 C CA . LYS A 1 188 ? 4.397 -3.774 2.868 1.00 90.19 188 LYS A CA 1
ATOM 1513 C C . LYS A 1 188 ? 4.347 -2.981 1.576 1.00 90.19 188 LYS A C 1
ATOM 1515 O O . LYS A 1 188 ? 5.253 -3.122 0.759 1.00 90.19 188 LYS A O 1
ATOM 1520 N N . SER A 1 189 ? 3.323 -2.149 1.402 1.00 93.62 189 SER A N 1
ATOM 1521 C CA . SER A 1 189 ? 3.174 -1.312 0.213 1.00 93.62 189 SER A CA 1
ATOM 1522 C C . SER A 1 189 ? 4.296 -0.285 0.096 1.00 93.62 189 SER A C 1
ATOM 1524 O O . SER A 1 189 ? 4.850 -0.124 -0.985 1.00 93.62 189 SER A O 1
ATOM 1526 N N . ARG A 1 190 ? 4.697 0.367 1.195 1.00 92.56 190 ARG A N 1
ATOM 1527 C CA . ARG A 1 190 ? 5.833 1.304 1.203 1.00 92.56 190 ARG A CA 1
ATOM 1528 C C . ARG A 1 190 ? 7.133 0.607 0.839 1.00 92.56 190 ARG A C 1
ATOM 1530 O O . ARG A 1 190 ? 7.830 1.067 -0.058 1.00 92.56 190 ARG A O 1
ATOM 1537 N N . ARG A 1 191 ? 7.408 -0.540 1.464 1.00 89.06 191 ARG A N 1
ATOM 1538 C CA . ARG A 1 191 ? 8.591 -1.340 1.140 1.00 89.06 191 ARG A CA 1
ATOM 1539 C C . ARG A 1 191 ? 8.586 -1.773 -0.326 1.00 89.06 191 ARG A C 1
ATOM 1541 O O . ARG A 1 191 ? 9.611 -1.699 -0.987 1.00 89.06 191 ARG A O 1
ATOM 1548 N N . PHE A 1 192 ? 7.431 -2.189 -0.845 1.00 93.50 192 PHE A N 1
ATOM 1549 C CA . PHE A 1 192 ? 7.287 -2.522 -2.260 1.00 93.50 192 PHE A CA 1
ATOM 1550 C C . PHE A 1 192 ? 7.618 -1.319 -3.150 1.00 93.50 192 PHE A C 1
ATOM 1552 O O . PHE A 1 192 ? 8.353 -1.474 -4.120 1.00 93.50 192 PHE A O 1
ATOM 1559 N N . LEU A 1 193 ? 7.108 -0.127 -2.824 1.00 91.12 193 LEU A N 1
ATOM 1560 C CA . LEU A 1 193 ? 7.388 1.086 -3.591 1.00 91.12 193 LEU A CA 1
ATOM 1561 C C . LEU A 1 193 ? 8.890 1.397 -3.605 1.00 91.12 193 LEU A C 1
ATOM 1563 O O . LEU A 1 193 ? 9.438 1.621 -4.680 1.00 91.12 193 LEU A O 1
ATOM 1567 N N . GLU A 1 194 ? 9.565 1.325 -2.459 1.00 88.38 194 GLU A N 1
ATOM 1568 C CA . GLU A 1 194 ? 11.020 1.505 -2.355 1.00 88.38 194 GLU A CA 1
ATOM 1569 C C . GLU A 1 194 ? 11.787 0.505 -3.238 1.00 88.38 194 GLU A C 1
ATOM 1571 O O . GLU A 1 194 ? 12.579 0.912 -4.091 1.00 88.38 194 GLU A O 1
ATOM 1576 N N . GLU A 1 195 ? 11.496 -0.792 -3.102 1.00 89.75 195 GLU A N 1
ATOM 1577 C CA . GLU A 1 195 ? 12.150 -1.856 -3.878 1.00 89.75 195 GLU A CA 1
ATOM 1578 C C . GLU A 1 195 ? 11.843 -1.739 -5.388 1.00 89.75 195 GLU A C 1
ATOM 1580 O O . GLU A 1 195 ? 12.706 -1.980 -6.234 1.00 89.75 195 GLU A O 1
ATOM 1585 N N . SER A 1 196 ? 10.631 -1.311 -5.756 1.00 91.44 196 SER A N 1
ATOM 1586 C CA . SER A 1 196 ? 10.234 -1.106 -7.156 1.00 91.44 196 SER A CA 1
ATOM 1587 C C . SER A 1 196 ? 10.946 0.076 -7.815 1.00 91.44 196 SER A C 1
ATOM 1589 O O . SER A 1 196 ? 11.277 0.009 -8.999 1.00 91.44 196 SER A O 1
ATOM 1591 N N . VAL A 1 197 ? 11.227 1.145 -7.062 1.00 90.25 197 VAL A N 1
ATOM 1592 C CA . VAL A 1 197 ? 11.989 2.307 -7.543 1.00 90.25 197 VAL A CA 1
ATOM 1593 C C . VAL A 1 197 ? 13.433 1.915 -7.832 1.00 90.25 197 VAL A C 1
ATOM 1595 O O . VAL A 1 197 ? 13.963 2.274 -8.885 1.00 90.25 197 VAL A O 1
ATOM 1598 N N . GLU A 1 198 ? 14.053 1.150 -6.934 1.00 87.88 198 GLU A N 1
ATOM 1599 C CA . GLU A 1 198 ? 15.407 0.624 -7.123 1.00 87.88 198 GLU A CA 1
ATOM 1600 C C . GLU A 1 198 ? 15.486 -0.240 -8.390 1.00 87.88 198 GLU A C 1
ATOM 1602 O O . GLU A 1 198 ? 16.284 0.033 -9.292 1.00 87.88 198 GLU A O 1
ATOM 1607 N N . MET A 1 199 ? 14.587 -1.222 -8.506 1.00 90.12 199 MET A N 1
ATOM 1608 C CA . MET A 1 199 ? 14.518 -2.125 -9.655 1.00 90.12 199 MET A CA 1
ATOM 1609 C C . MET A 1 199 ? 14.259 -1.376 -10.969 1.00 90.12 199 MET A C 1
ATOM 1611 O O . MET A 1 199 ? 14.916 -1.642 -11.978 1.00 90.12 199 MET A O 1
ATOM 1615 N N . TYR A 1 200 ? 13.343 -0.404 -10.965 1.00 90.44 200 TYR A N 1
ATOM 1616 C CA . TYR A 1 200 ? 13.075 0.448 -12.124 1.00 90.44 200 TYR A CA 1
ATOM 1617 C C . TYR A 1 200 ? 14.306 1.270 -12.525 1.00 90.44 200 TYR A C 1
ATOM 1619 O O . TYR A 1 200 ? 14.608 1.396 -13.714 1.00 90.44 200 TYR A O 1
ATOM 1627 N N . GLY A 1 201 ? 15.050 1.799 -11.550 1.00 89.62 201 GLY A N 1
ATOM 1628 C CA . GLY A 1 201 ? 16.287 2.538 -11.787 1.00 89.62 201 GLY A CA 1
ATOM 1629 C C . GLY A 1 201 ? 17.360 1.686 -12.468 1.00 89.62 201 GLY A C 1
ATOM 1630 O O . GLY A 1 201 ? 17.976 2.137 -13.437 1.00 89.62 201 GLY A O 1
ATOM 1631 N N . VAL A 1 202 ? 17.554 0.443 -12.019 1.00 91.19 202 VAL A N 1
ATOM 1632 C CA . VAL A 1 202 ? 18.483 -0.504 -12.659 1.00 91.19 202 VAL A CA 1
ATOM 1633 C C . VAL A 1 202 ? 18.013 -0.859 -14.068 1.00 91.19 202 VAL A C 1
ATOM 1635 O O . VAL A 1 202 ? 18.792 -0.730 -15.015 1.00 91.19 202 VAL A O 1
ATOM 1638 N N . ARG A 1 203 ? 16.732 -1.208 -14.246 1.00 90.38 203 ARG A N 1
ATOM 1639 C CA . ARG A 1 203 ? 16.158 -1.507 -15.569 1.00 90.38 203 ARG A CA 1
ATOM 1640 C C . ARG A 1 203 ? 16.340 -0.343 -16.541 1.00 90.38 203 ARG A C 1
ATOM 1642 O O . ARG A 1 203 ? 16.764 -0.559 -17.673 1.00 90.38 203 ARG A O 1
ATOM 1649 N N . SER A 1 204 ? 16.105 0.887 -16.090 1.00 89.50 204 SER A N 1
ATOM 1650 C CA . SER A 1 204 ? 16.275 2.098 -16.902 1.00 89.50 204 SER A CA 1
ATOM 1651 C C . SER A 1 204 ? 17.724 2.286 -17.365 1.00 89.50 204 SER A C 1
ATOM 1653 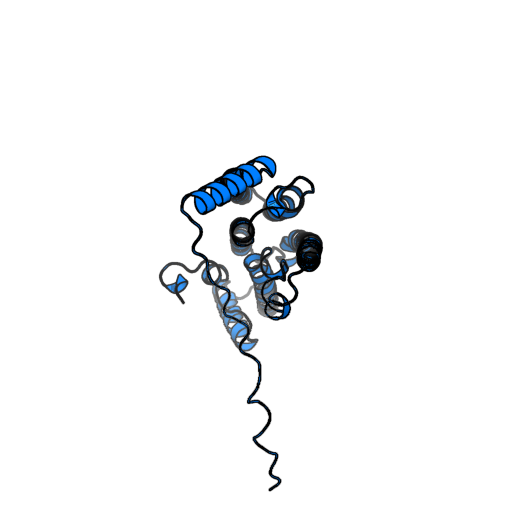O O . SER A 1 204 ? 17.963 2.595 -18.533 1.00 89.50 204 SER A O 1
ATOM 1655 N N . LYS A 1 205 ? 18.707 2.049 -16.485 1.00 91.12 205 LYS A N 1
ATOM 1656 C CA . LYS A 1 205 ? 20.138 2.096 -16.838 1.00 91.12 205 LYS A CA 1
ATOM 1657 C C . LYS A 1 205 ? 20.499 1.019 -17.860 1.00 91.12 205 LYS A C 1
ATOM 1659 O O . LYS A 1 205 ? 21.131 1.334 -18.866 1.00 91.12 205 LYS A O 1
ATOM 1664 N N . VAL A 1 206 ? 20.070 -0.226 -17.633 1.00 91.19 206 VAL A N 1
ATOM 1665 C CA . VAL A 1 206 ? 20.331 -1.347 -18.551 1.00 91.19 206 VAL A CA 1
ATOM 1666 C C . VAL A 1 206 ? 19.720 -1.061 -19.922 1.00 91.19 206 VAL A C 1
ATOM 1668 O O . VAL A 1 206 ? 20.434 -1.131 -20.921 1.00 91.19 206 VAL A O 1
ATOM 1671 N N . ASN A 1 207 ? 18.451 -0.647 -19.977 1.00 88.56 207 ASN A N 1
ATOM 1672 C CA . ASN A 1 207 ? 17.771 -0.266 -21.218 1.00 88.56 207 ASN A CA 1
ATOM 1673 C C . ASN A 1 207 ? 18.477 0.889 -21.942 1.00 88.56 207 ASN A C 1
ATOM 1675 O O . ASN A 1 207 ? 18.639 0.836 -23.163 1.00 88.56 207 ASN A O 1
ATOM 1679 N N . GLY A 1 208 ? 18.976 1.887 -21.206 1.00 89.31 208 GLY A N 1
ATOM 1680 C CA . GLY A 1 208 ? 19.801 2.962 -21.760 1.00 89.31 208 GLY A CA 1
ATOM 1681 C C . GLY A 1 208 ? 21.116 2.464 -22.375 1.00 89.31 208 GLY A C 1
ATOM 1682 O O . GLY A 1 208 ? 21.510 2.932 -23.444 1.00 89.31 208 GLY A O 1
ATOM 1683 N N . CYS A 1 209 ? 21.770 1.480 -21.749 1.00 91.00 209 CYS A N 1
ATOM 1684 C CA . CYS A 1 209 ? 22.990 0.854 -22.266 1.00 91.00 209 CYS A CA 1
ATOM 1685 C C . CYS A 1 209 ? 22.735 0.002 -23.517 1.00 91.00 209 CYS A C 1
ATOM 1687 O O . CYS A 1 209 ? 23.531 0.040 -24.456 1.00 91.00 209 CYS A O 1
ATOM 1689 N N . VAL A 1 210 ? 21.645 -0.771 -23.542 1.00 90.06 210 VAL A N 1
ATOM 1690 C CA . VAL A 1 210 ? 21.358 -1.708 -24.642 1.00 90.06 210 VAL A CA 1
ATOM 1691 C C . VAL A 1 210 ? 20.577 -1.067 -25.788 1.00 90.06 210 VAL A C 1
ATOM 1693 O O . VAL A 1 210 ? 20.537 -1.637 -26.876 1.00 90.06 210 VAL A O 1
ATOM 1696 N N . GLN A 1 211 ? 19.975 0.109 -25.574 1.00 87.06 211 GLN A N 1
ATOM 1697 C CA . GLN A 1 211 ? 19.215 0.878 -26.569 1.00 87.06 211 GLN A CA 1
ATOM 1698 C C . GLN A 1 211 ? 18.126 0.049 -27.276 1.00 87.06 211 GLN A C 1
ATOM 1700 O O . GLN A 1 211 ? 17.977 0.119 -28.496 1.00 87.06 211 GLN A O 1
ATOM 1705 N N . GLY A 1 212 ? 17.416 -0.800 -26.526 1.00 79.88 212 GLY A N 1
ATOM 1706 C CA . GLY A 1 212 ? 16.366 -1.676 -27.064 1.00 79.88 212 GLY A CA 1
ATOM 1707 C C . GLY A 1 212 ? 16.861 -2.811 -27.972 1.00 79.88 212 GLY A C 1
ATOM 1708 O O . GLY A 1 212 ? 16.064 -3.430 -28.670 1.00 79.88 212 GLY A O 1
ATOM 1709 N N . ARG A 1 213 ? 18.171 -3.097 -28.002 1.00 87.94 213 ARG A N 1
ATOM 1710 C CA . ARG A 1 213 ? 18.750 -4.163 -28.845 1.00 87.94 213 ARG A CA 1
ATOM 1711 C C . ARG A 1 213 ? 18.622 -5.563 -28.251 1.00 87.94 213 ARG A C 1
ATOM 1713 O O . ARG A 1 213 ? 18.909 -6.533 -28.949 1.00 87.94 213 ARG A O 1
ATOM 1720 N N . LEU A 1 214 ? 18.251 -5.672 -26.977 1.00 88.62 214 LEU A N 1
ATOM 1721 C CA . LEU A 1 214 ? 18.059 -6.951 -26.302 1.00 88.62 214 LEU A CA 1
ATOM 1722 C C . LEU A 1 214 ? 16.568 -7.220 -26.075 1.00 88.62 214 LEU A C 1
ATOM 1724 O O . LEU A 1 214 ? 15.837 -6.286 -25.745 1.00 88.62 214 LEU A O 1
ATOM 1728 N N . PRO A 1 215 ? 16.121 -8.483 -26.207 1.00 89.00 215 PRO A N 1
ATOM 1729 C CA . PRO A 1 215 ? 14.798 -8.895 -25.753 1.00 89.00 215 PRO A CA 1
ATOM 1730 C C . PRO A 1 215 ? 14.606 -8.622 -24.258 1.00 89.00 215 PRO A C 1
ATOM 1732 O O . PRO A 1 215 ? 15.565 -8.704 -23.481 1.00 89.00 215 PRO A O 1
ATOM 1735 N N . ARG A 1 216 ? 13.359 -8.353 -23.853 1.00 85.56 216 ARG A N 1
ATOM 1736 C CA . ARG A 1 216 ? 12.982 -8.035 -22.465 1.00 85.56 216 ARG A CA 1
ATOM 1737 C C . ARG A 1 216 ? 13.458 -9.097 -21.478 1.00 85.56 216 ARG A C 1
ATOM 1739 O O . ARG A 1 216 ? 13.951 -8.764 -20.410 1.00 85.56 216 ARG A O 1
ATOM 1746 N N . GLU A 1 217 ? 13.381 -10.365 -21.860 1.00 88.94 217 GLU A N 1
ATOM 1747 C CA . GLU A 1 217 ? 13.778 -11.494 -21.022 1.00 88.94 217 GLU A CA 1
ATOM 1748 C C . GLU A 1 217 ? 15.274 -11.458 -20.691 1.00 88.94 217 GLU A C 1
ATOM 1750 O O . GLU A 1 217 ? 15.678 -11.795 -19.583 1.00 88.94 217 GLU A O 1
ATOM 1755 N N . ILE A 1 218 ? 16.106 -11.018 -21.640 1.00 91.88 218 ILE A N 1
ATOM 1756 C CA . ILE A 1 218 ? 17.549 -10.875 -21.425 1.00 91.88 218 ILE A CA 1
ATOM 1757 C C . ILE A 1 218 ? 17.840 -9.643 -20.569 1.00 91.88 218 ILE A C 1
ATOM 1759 O O . ILE A 1 218 ? 18.705 -9.703 -19.698 1.00 91.88 218 ILE A O 1
ATOM 1763 N N . VAL A 1 219 ? 17.113 -8.542 -20.788 1.00 90.69 219 VAL A N 1
ATOM 1764 C CA . VAL A 1 219 ? 17.208 -7.348 -19.937 1.00 90.69 219 VAL A CA 1
ATOM 1765 C C . VAL A 1 219 ? 16.879 -7.703 -18.489 1.00 90.69 219 VAL A C 1
ATOM 1767 O O . VAL A 1 219 ? 17.647 -7.341 -17.606 1.00 90.69 219 VAL A O 1
ATOM 1770 N N . ASP A 1 220 ? 15.804 -8.452 -18.245 1.00 89.50 220 ASP A N 1
ATOM 1771 C CA . ASP A 1 220 ? 15.399 -8.861 -16.898 1.00 89.50 220 ASP A CA 1
ATOM 1772 C C . ASP A 1 220 ? 16.470 -9.732 -16.212 1.00 89.50 220 ASP A C 1
ATOM 1774 O O . ASP A 1 220 ? 16.787 -9.491 -15.050 1.00 89.50 220 ASP A O 1
ATOM 1778 N N . ILE A 1 221 ? 17.117 -10.660 -16.934 1.00 92.56 221 ILE A N 1
ATOM 1779 C CA . ILE A 1 221 ? 18.251 -11.443 -16.397 1.00 92.56 221 ILE A CA 1
ATOM 1780 C C . ILE A 1 221 ? 19.425 -10.531 -16.015 1.00 92.56 221 ILE A C 1
ATOM 1782 O O . ILE A 1 221 ? 20.014 -10.689 -14.949 1.00 92.56 221 ILE A O 1
ATOM 1786 N N . VAL A 1 222 ? 19.779 -9.569 -16.873 1.00 92.12 222 VAL A N 1
ATOM 1787 C CA . VAL A 1 222 ? 20.876 -8.629 -16.589 1.00 92.12 222 VAL A CA 1
ATOM 1788 C C . VAL A 1 222 ? 20.537 -7.744 -15.391 1.00 92.12 222 VAL A C 1
ATOM 1790 O O . VAL A 1 222 ? 21.404 -7.502 -14.556 1.00 92.12 222 VAL A O 1
ATOM 1793 N N . VAL A 1 223 ? 19.292 -7.274 -15.287 1.00 91.88 223 VAL A N 1
ATOM 1794 C CA . VAL A 1 223 ? 18.813 -6.492 -14.140 1.00 91.88 223 VAL A CA 1
ATOM 1795 C C . VAL A 1 223 ? 18.950 -7.294 -12.848 1.00 91.88 223 VAL A C 1
ATOM 1797 O O . VAL A 1 223 ? 19.490 -6.763 -11.881 1.00 91.88 223 VAL A O 1
ATOM 1800 N N . ASP A 1 224 ? 18.544 -8.565 -12.840 1.00 91.88 224 ASP A N 1
ATOM 1801 C CA . ASP A 1 224 ? 18.681 -9.439 -11.672 1.00 91.88 224 ASP A CA 1
ATOM 1802 C C . ASP A 1 224 ? 20.150 -9.625 -11.255 1.00 91.88 224 ASP A C 1
ATOM 1804 O O . ASP A 1 224 ? 20.475 -9.490 -10.075 1.00 91.88 224 ASP A O 1
ATOM 1808 N N . GLU A 1 225 ? 21.057 -9.866 -12.205 1.00 92.44 225 GLU A N 1
ATOM 1809 C CA . GLU A 1 225 ? 22.498 -9.994 -11.931 1.00 92.44 225 GLU A CA 1
ATOM 1810 C C . GLU A 1 225 ? 23.107 -8.694 -11.380 1.00 92.44 225 GLU A C 1
ATOM 1812 O O . GLU A 1 225 ? 23.901 -8.718 -10.433 1.00 92.44 225 GLU A O 1
ATOM 1817 N N . VAL A 1 226 ? 22.712 -7.541 -11.930 1.00 91.06 226 VAL A N 1
ATOM 1818 C CA . VAL A 1 226 ? 23.149 -6.231 -11.427 1.00 91.06 226 VAL A CA 1
ATOM 1819 C C . VAL A 1 226 ? 22.626 -6.000 -10.011 1.00 91.06 226 VAL A C 1
ATOM 1821 O O . VAL A 1 226 ? 23.401 -5.596 -9.148 1.00 91.06 226 VAL A O 1
ATOM 1824 N N . LEU A 1 227 ? 21.358 -6.315 -9.736 1.00 90.62 227 LEU A N 1
ATOM 1825 C CA . LEU A 1 227 ? 20.776 -6.191 -8.398 1.00 90.62 227 LEU A CA 1
ATOM 1826 C C . LEU A 1 227 ? 21.486 -7.101 -7.390 1.00 90.62 227 LEU A C 1
ATOM 1828 O O . LEU A 1 227 ? 21.795 -6.654 -6.290 1.00 90.62 227 LEU A O 1
ATOM 1832 N N . ILE A 1 228 ? 21.833 -8.339 -7.759 1.00 89.88 228 ILE A N 1
ATOM 1833 C CA . ILE A 1 228 ? 22.644 -9.226 -6.906 1.00 89.88 228 ILE A CA 1
ATOM 1834 C C . ILE A 1 228 ? 23.993 -8.574 -6.579 1.00 89.88 228 ILE A C 1
ATOM 1836 O O . ILE A 1 228 ? 24.415 -8.569 -5.419 1.00 89.88 228 ILE A O 1
ATOM 1840 N N . HIS A 1 229 ? 24.668 -8.013 -7.583 1.00 90.69 229 HIS A N 1
ATOM 1841 C CA . HIS A 1 229 ? 25.974 -7.382 -7.406 1.00 90.69 229 HIS A CA 1
ATOM 1842 C C . HIS A 1 229 ? 25.907 -6.110 -6.545 1.00 90.69 229 HIS A C 1
ATOM 1844 O O . HIS A 1 229 ? 26.751 -5.906 -5.670 1.00 90.69 229 HIS A O 1
ATOM 1850 N N . GLU A 1 230 ? 24.883 -5.282 -6.753 1.00 87.06 230 GLU A N 1
ATOM 1851 C CA . GLU A 1 230 ? 24.638 -4.041 -6.008 1.00 87.06 230 GLU A CA 1
ATOM 1852 C C . GLU A 1 230 ? 24.016 -4.285 -4.620 1.00 87.06 230 GLU A C 1
ATOM 1854 O O . GLU A 1 230 ? 23.838 -3.339 -3.855 1.00 87.06 230 GLU A O 1
ATOM 1859 N N . LYS A 1 231 ? 23.764 -5.551 -4.246 1.00 85.00 231 LYS A N 1
ATOM 1860 C CA . LYS A 1 231 ? 23.048 -5.961 -3.020 1.00 85.00 231 LYS A CA 1
ATOM 1861 C C . LYS A 1 231 ? 21.610 -5.431 -2.945 1.00 85.00 231 LYS A C 1
ATOM 1863 O O . LYS A 1 231 ? 21.066 -5.296 -1.848 1.00 85.00 231 LYS A O 1
ATOM 1868 N N . GLY A 1 232 ? 21.018 -5.154 -4.099 1.00 83.50 232 GLY A N 1
ATOM 1869 C CA . GLY A 1 232 ? 19.605 -4.858 -4.249 1.00 83.50 232 GLY A CA 1
ATOM 1870 C C . GLY A 1 232 ? 18.741 -6.114 -4.169 1.00 83.50 232 GLY A C 1
ATOM 1871 O O . GLY A 1 232 ? 19.169 -7.189 -3.734 1.00 83.50 232 GLY A O 1
ATOM 1872 N N . VAL A 1 233 ? 17.490 -5.971 -4.592 1.00 82.50 233 VAL A N 1
ATOM 1873 C CA . VAL A 1 233 ? 16.471 -7.024 -4.531 1.00 82.50 233 VAL A CA 1
ATOM 1874 C C . VAL A 1 233 ? 16.302 -7.693 -5.893 1.00 82.50 233 VAL A C 1
ATOM 1876 O O . VAL A 1 233 ? 15.610 -7.133 -6.741 1.00 82.50 233 VAL A O 1
ATOM 1879 N N . PRO A 1 234 ? 16.864 -8.891 -6.123 1.00 85.69 234 PRO A N 1
ATOM 1880 C CA . PRO A 1 234 ? 16.660 -9.586 -7.386 1.00 85.69 234 PRO A CA 1
ATOM 1881 C C . PRO A 1 234 ? 15.294 -10.278 -7.465 1.00 85.69 234 PRO A C 1
ATOM 1883 O O . PRO A 1 234 ? 14.696 -10.663 -6.452 1.00 85.69 234 PRO A O 1
ATOM 1886 N N . GLY A 1 235 ? 14.855 -10.530 -8.696 1.00 86.62 235 GLY A N 1
ATOM 1887 C CA . GLY A 1 235 ? 13.718 -11.370 -9.032 1.00 86.62 235 GLY A CA 1
ATOM 1888 C C . GLY A 1 235 ? 12.368 -10.652 -9.044 1.00 86.62 235 GLY A C 1
ATOM 1889 O O . GLY A 1 235 ? 12.234 -9.445 -8.875 1.00 86.62 235 GLY A O 1
ATOM 1890 N N . SER A 1 236 ? 11.306 -11.431 -9.256 1.00 89.38 236 SER A N 1
ATOM 1891 C CA . SER A 1 236 ? 9.942 -10.903 -9.356 1.00 89.38 236 SER A CA 1
ATOM 1892 C C . SER A 1 236 ? 9.432 -10.364 -8.013 1.00 89.38 236 SER A C 1
ATOM 1894 O O . SER A 1 236 ? 9.197 -11.137 -7.076 1.00 89.38 236 SER A O 1
ATOM 1896 N N . LEU A 1 237 ? 9.135 -9.059 -7.956 1.00 90.44 237 LEU A N 1
ATOM 1897 C CA . LEU A 1 237 ? 8.505 -8.429 -6.788 1.00 90.44 237 LEU A CA 1
ATOM 1898 C C . LEU A 1 237 ? 7.180 -9.112 -6.411 1.00 90.44 237 LEU A C 1
ATOM 1900 O O . LEU A 1 237 ? 6.942 -9.362 -5.231 1.00 90.44 237 LEU A O 1
ATOM 1904 N N . ARG A 1 238 ? 6.342 -9.527 -7.376 1.00 92.62 238 ARG A N 1
ATOM 1905 C CA . ARG A 1 238 ? 5.116 -10.277 -7.040 1.00 92.62 238 ARG A CA 1
ATOM 1906 C C . ARG A 1 238 ? 5.432 -11.578 -6.319 1.00 92.62 238 ARG A C 1
ATOM 1908 O O . ARG A 1 238 ? 4.775 -11.887 -5.335 1.00 92.62 238 ARG A O 1
ATOM 1915 N N . SER A 1 239 ? 6.429 -12.333 -6.767 1.00 90.81 239 SER A N 1
ATOM 1916 C CA . SER A 1 239 ? 6.787 -13.597 -6.109 1.00 90.81 239 SER A CA 1
ATOM 1917 C C . SER A 1 239 ? 7.316 -13.384 -4.690 1.00 90.81 239 SER A C 1
ATOM 1919 O O . SER A 1 239 ? 7.097 -14.229 -3.825 1.00 90.81 239 SER A O 1
ATOM 1921 N N . ARG A 1 240 ? 7.965 -12.243 -4.438 1.00 89.00 240 ARG A N 1
ATOM 1922 C CA . ARG A 1 240 ? 8.453 -11.854 -3.114 1.00 89.00 240 ARG A CA 1
ATOM 1923 C C . ARG A 1 240 ? 7.323 -11.471 -2.159 1.00 89.00 240 ARG A C 1
ATOM 1925 O O . ARG A 1 240 ? 7.302 -11.928 -1.021 1.00 89.00 240 ARG A O 1
ATOM 1932 N N . TYR A 1 241 ? 6.402 -10.628 -2.615 1.00 90.94 241 TYR A N 1
ATOM 1933 C CA . TYR A 1 241 ? 5.330 -10.077 -1.781 1.00 90.94 241 TYR A CA 1
ATOM 1934 C C . TYR A 1 241 ? 4.085 -10.972 -1.714 1.00 90.94 241 TYR A C 1
ATOM 1936 O O . TYR A 1 241 ? 3.338 -10.914 -0.740 1.00 90.94 241 TYR A O 1
ATOM 1944 N N . MET A 1 242 ? 3.884 -11.816 -2.726 1.00 89.38 242 MET A N 1
ATOM 1945 C CA . MET A 1 242 ? 2.781 -12.771 -2.864 1.00 89.38 242 MET A CA 1
ATOM 1946 C C . MET A 1 242 ? 3.329 -14.168 -3.219 1.00 89.38 242 MET A C 1
ATOM 1948 O O . MET A 1 242 ? 3.061 -14.688 -4.311 1.00 89.38 242 MET A O 1
ATOM 1952 N N . PRO A 1 243 ? 4.121 -14.795 -2.326 1.00 85.00 243 PRO A N 1
ATOM 1953 C CA . PRO A 1 243 ? 4.699 -16.107 -2.586 1.00 85.00 243 PRO A CA 1
ATOM 1954 C C . PRO A 1 243 ? 3.594 -17.153 -2.768 1.00 85.00 243 PRO A C 1
ATOM 1956 O O . PRO A 1 243 ? 2.726 -17.334 -1.915 1.00 85.00 243 PRO A O 1
ATOM 1959 N N . LYS A 1 244 ? 3.623 -17.885 -3.887 1.00 80.44 244 LYS A N 1
ATOM 1960 C CA . LYS A 1 244 ? 2.686 -18.992 -4.131 1.00 80.44 244 LYS A CA 1
ATOM 1961 C C . LYS A 1 244 ? 3.140 -20.249 -3.369 1.00 80.44 244 LYS A C 1
ATOM 1963 O O . LYS A 1 244 ? 4.273 -20.701 -3.518 1.00 80.44 244 LYS A O 1
ATOM 1968 N N . GLY A 1 245 ? 2.237 -20.875 -2.609 1.00 65.19 245 GLY A N 1
ATOM 1969 C CA . GLY A 1 245 ? 2.450 -22.202 -2.005 1.00 65.19 245 GLY A CA 1
ATOM 1970 C C . GLY A 1 245 ? 3.406 -22.237 -0.798 1.00 65.19 245 GLY A C 1
ATOM 1971 O O . GLY A 1 245 ? 3.469 -21.293 -0.018 1.00 65.19 245 GLY A O 1
ATOM 1972 N N . LYS A 1 246 ? 4.148 -23.349 -0.623 1.00 49.38 246 LYS A N 1
ATOM 1973 C CA . LYS A 1 246 ? 5.018 -23.645 0.548 1.00 49.38 246 LYS A CA 1
ATOM 1974 C C . LYS A 1 246 ? 6.111 -22.598 0.845 1.00 49.38 246 LYS A C 1
ATOM 1976 O O . LYS A 1 246 ? 6.723 -22.666 1.906 1.00 49.38 246 LYS A O 1
ATOM 1981 N N . ALA A 1 247 ? 6.361 -21.653 -0.061 1.00 51.88 247 ALA A N 1
ATOM 1982 C CA . ALA A 1 247 ? 7.278 -20.535 0.156 1.00 51.88 247 ALA A CA 1
ATOM 1983 C C . ALA A 1 247 ? 6.731 -19.475 1.136 1.00 51.88 247 ALA A C 1
ATOM 1985 O O . ALA A 1 247 ? 7.516 -18.713 1.679 1.00 51.88 247 ALA A O 1
ATOM 1986 N N . ALA A 1 248 ? 5.423 -19.464 1.427 1.00 46.97 248 ALA A N 1
ATOM 1987 C CA . ALA A 1 248 ? 4.810 -18.563 2.411 1.00 46.97 248 ALA A CA 1
ATOM 1988 C C . ALA A 1 248 ? 5.107 -18.924 3.889 1.00 46.97 248 ALA A C 1
ATOM 1990 O O . ALA A 1 248 ? 4.623 -18.245 4.788 1.00 46.97 248 ALA A O 1
ATOM 1991 N N . MET A 1 249 ? 5.851 -20.009 4.151 1.00 34.25 249 MET A N 1
ATOM 1992 C CA . MET A 1 249 ? 6.135 -20.547 5.496 1.00 34.25 249 MET A CA 1
ATOM 1993 C C . MET A 1 249 ? 7.619 -20.471 5.905 1.00 34.25 249 MET A C 1
ATOM 1995 O O . MET A 1 249 ? 8.030 -21.194 6.813 1.00 34.25 249 MET A O 1
ATOM 1999 N N . LYS A 1 250 ? 8.436 -19.650 5.237 1.00 33.09 250 LYS A N 1
ATOM 2000 C CA . LYS A 1 250 ? 9.838 -19.429 5.620 1.00 33.09 250 LYS A CA 1
ATOM 2001 C C . LYS A 1 250 ? 10.073 -18.012 6.104 1.00 33.09 250 LYS A C 1
ATOM 2003 O O . LYS A 1 250 ? 9.542 -17.091 5.452 1.00 33.09 250 LYS A O 1
#